Protein AF-A0A6V8NAF4-F1 (afdb_monomer)

Mean predicted aligned error: 4.05 Å

Nearest PDB structures (foldseek):
  6x1o-assembly1_D  TM=8.366E-01  e=3.010E-11  Pyrococcus furiosus COM1
  7qv7-assembly1_X  TM=5.912E-01  e=4.107E-08  Thermoanaerobacter kivui
  8rfj-assembly1_F  TM=1.773E-01  e=1.769E+00  Ectopseudomonas oleovorans

Organism: NCBI:txid2740186

Structure (mmCIF, N/CA/C/O backbone):
data_AF-A0A6V8NAF4-F1
#
_entry.id   AF-A0A6V8NAF4-F1
#
loop_
_atom_site.group_PDB
_atom_site.id
_atom_site.type_symbol
_atom_site.label_atom_id
_atom_site.label_alt_id
_atom_site.label_comp_id
_atom_site.label_asym_id
_atom_site.label_entity_id
_atom_site.label_seq_id
_atom_site.pdbx_PDB_ins_code
_atom_site.Cartn_x
_atom_site.Cartn_y
_atom_site.Cartn_z
_atom_site.occupancy
_atom_site.B_iso_or_equiv
_atom_site.auth_seq_id
_atom_site.auth_comp_id
_atom_site.auth_asym_id
_atom_site.auth_atom_id
_atom_site.pdbx_PDB_model_num
ATOM 1 N N . MET A 1 1 ? -1.808 -11.045 -0.542 1.00 93.19 1 MET A N 1
ATOM 2 C CA . MET A 1 1 ? -1.049 -9.803 -0.823 1.00 93.19 1 MET A CA 1
ATOM 3 C C . MET A 1 1 ? -1.036 -9.498 -2.310 1.00 93.19 1 MET A C 1
ATOM 5 O O . MET A 1 1 ? -1.166 -10.414 -3.111 1.00 93.19 1 MET A O 1
ATOM 9 N N . VAL A 1 2 ? -0.843 -8.230 -2.675 1.00 97.38 2 VAL A N 1
ATOM 10 C CA . VAL A 1 2 ? -0.544 -7.848 -4.062 1.00 97.38 2 VAL A CA 1
ATOM 11 C C . VAL A 1 2 ? 0.965 -7.976 -4.282 1.00 97.38 2 VAL A C 1
ATOM 13 O O . VAL A 1 2 ? 1.751 -7.318 -3.599 1.00 97.38 2 VAL A O 1
ATOM 16 N N . LEU A 1 3 ? 1.370 -8.864 -5.187 1.00 97.25 3 LEU A N 1
ATOM 17 C CA . LEU A 1 3 ? 2.745 -9.009 -5.659 1.00 97.25 3 LEU A CA 1
ATOM 18 C C . LEU A 1 3 ? 2.957 -8.103 -6.870 1.00 97.25 3 LEU A C 1
ATOM 20 O O . LEU A 1 3 ? 2.078 -8.017 -7.724 1.00 97.25 3 LEU A O 1
ATOM 24 N N . VAL A 1 4 ? 4.123 -7.464 -6.932 1.00 97.81 4 VAL A N 1
ATOM 25 C CA . VAL A 1 4 ? 4.544 -6.636 -8.063 1.00 97.81 4 VAL A CA 1
ATOM 26 C C . VAL A 1 4 ? 5.705 -7.324 -8.770 1.00 97.81 4 VAL A C 1
ATOM 28 O O . VAL A 1 4 ? 6.743 -7.580 -8.157 1.00 97.81 4 VAL A O 1
ATOM 31 N N . ASP A 1 5 ? 5.523 -7.614 -10.051 1.00 97.19 5 ASP A N 1
ATOM 32 C CA . ASP A 1 5 ? 6.592 -7.955 -10.977 1.00 97.19 5 ASP A CA 1
ATOM 33 C C . ASP A 1 5 ? 7.155 -6.661 -11.571 1.00 97.19 5 ASP A C 1
ATOM 35 O O . ASP A 1 5 ? 6.605 -6.076 -12.507 1.00 97.19 5 ASP A O 1
ATOM 39 N N . TYR A 1 6 ? 8.260 -6.197 -10.992 1.00 96.50 6 TYR A N 1
ATOM 40 C CA . TYR A 1 6 ? 8.901 -4.954 -11.412 1.00 96.50 6 TYR A CA 1
ATOM 41 C C . TYR A 1 6 ? 9.478 -5.017 -12.831 1.00 96.50 6 TYR A C 1
ATOM 43 O O . TYR A 1 6 ? 9.671 -3.968 -13.425 1.00 96.50 6 TYR A O 1
ATOM 51 N N . SER A 1 7 ? 9.696 -6.207 -13.408 1.00 94.75 7 SER A N 1
ATOM 52 C CA . SER A 1 7 ? 10.144 -6.327 -14.805 1.00 94.75 7 SER A CA 1
ATOM 53 C C . SER A 1 7 ? 9.047 -6.008 -15.827 1.00 94.75 7 SER A C 1
ATOM 55 O O . SER A 1 7 ? 9.346 -5.723 -16.981 1.00 94.75 7 SER A O 1
ATOM 57 N N . LYS A 1 8 ? 7.777 -6.031 -15.400 1.00 97.00 8 LYS A N 1
ATOM 58 C CA . LYS A 1 8 ? 6.599 -5.713 -16.227 1.00 97.00 8 LYS A CA 1
ATOM 59 C C . LYS A 1 8 ? 5.961 -4.372 -15.872 1.00 97.00 8 LYS A C 1
ATOM 61 O O . LYS A 1 8 ? 5.062 -3.905 -16.567 1.00 97.00 8 LYS A O 1
ATOM 66 N N . CYS A 1 9 ? 6.348 -3.779 -14.745 1.00 97.31 9 CYS A N 1
ATOM 67 C CA . CYS A 1 9 ? 5.782 -2.525 -14.272 1.00 97.31 9 CYS A CA 1
ATOM 68 C C . CYS A 1 9 ? 6.361 -1.355 -15.074 1.00 97.31 9 CYS A C 1
ATOM 70 O O . CYS A 1 9 ? 7.536 -1.047 -14.941 1.00 97.31 9 CYS A O 1
ATOM 72 N N . THR A 1 10 ? 5.518 -0.674 -15.850 1.00 95.94 10 THR A N 1
ATOM 73 C CA . THR A 1 10 ? 5.914 0.458 -16.713 1.00 95.94 10 THR A CA 1
ATOM 74 C C . THR A 1 10 ? 5.616 1.835 -16.111 1.00 95.94 10 THR A C 1
ATOM 76 O O . THR A 1 10 ? 5.526 2.824 -16.833 1.00 95.94 10 THR A O 1
ATOM 79 N N . GLY A 1 11 ? 5.225 1.882 -14.836 1.00 96.56 11 GLY A N 1
ATOM 80 C CA . GLY A 1 11 ? 4.880 3.144 -14.189 1.00 96.56 11 GLY A CA 1
ATOM 81 C C . GLY A 1 11 ? 3.627 3.861 -14.713 1.00 96.56 11 GLY A C 1
ATOM 82 O O . GLY A 1 11 ? 3.448 5.046 -14.455 1.00 96.56 11 GLY A O 1
ATOM 83 N N . CYS A 1 12 ? 2.703 3.169 -15.390 1.00 97.06 12 CYS A N 1
ATOM 84 C CA . CYS A 1 12 ? 1.512 3.791 -16.003 1.00 97.06 12 CYS A CA 1
ATOM 85 C C . CYS A 1 12 ? 0.464 4.370 -15.026 1.00 97.06 12 CYS A C 1
ATOM 87 O O . CYS A 1 12 ? -0.510 4.977 -15.464 1.00 97.06 12 CYS A O 1
ATOM 89 N N . ARG A 1 13 ? 0.609 4.156 -13.709 1.00 97.88 13 ARG A N 1
ATOM 90 C CA . ARG A 1 13 ? -0.290 4.648 -12.635 1.00 97.88 13 ARG A CA 1
ATOM 91 C C . ARG A 1 13 ? -1.758 4.192 -12.693 1.00 97.88 13 ARG A C 1
ATOM 93 O O . ARG A 1 13 ? -2.525 4.528 -11.792 1.00 97.88 13 ARG A O 1
ATOM 100 N N . THR A 1 14 ? -2.153 3.325 -13.630 1.00 98.25 14 THR A N 1
ATOM 101 C CA . THR A 1 14 ? -3.516 2.751 -13.694 1.00 98.25 14 THR A CA 1
ATOM 102 C C . THR A 1 14 ? -3.936 2.076 -12.384 1.00 98.25 14 THR A C 1
ATOM 104 O O . THR A 1 14 ? -5.099 2.140 -11.987 1.00 98.25 14 THR A O 1
ATOM 107 N N . CYS A 1 15 ? -2.990 1.457 -11.673 1.00 98.44 15 CYS A N 1
ATOM 108 C CA . CYS A 1 15 ? -3.242 0.828 -10.379 1.00 98.44 15 CYS A CA 1
ATOM 109 C C . CYS A 1 15 ? -3.653 1.830 -9.286 1.00 98.44 15 CYS A C 1
ATOM 111 O O . CYS A 1 15 ? -4.493 1.486 -8.453 1.00 98.44 15 CYS A O 1
ATOM 113 N N . GLU A 1 16 ? -3.112 3.054 -9.296 1.00 98.44 16 GLU A N 1
ATOM 114 C CA . GLU A 1 16 ? -3.478 4.113 -8.350 1.00 98.44 16 GLU A CA 1
ATOM 115 C C . GLU A 1 16 ? -4.902 4.600 -8.631 1.00 98.44 16 GLU A C 1
ATOM 117 O O . GLU A 1 16 ? -5.737 4.621 -7.724 1.00 98.44 16 GLU A O 1
ATOM 122 N N . THR A 1 17 ? -5.208 4.898 -9.897 1.00 98.19 17 THR A N 1
ATOM 123 C CA . THR A 1 17 ? -6.543 5.331 -10.335 1.00 98.19 17 THR A CA 1
ATOM 124 C C . THR A 1 17 ? -7.606 4.282 -10.019 1.00 98.19 17 THR A C 1
ATOM 126 O O . THR A 1 17 ? -8.613 4.601 -9.389 1.00 98.19 17 THR A O 1
ATOM 129 N N . ALA A 1 18 ? -7.364 3.015 -10.372 1.00 98.25 18 ALA A N 1
ATOM 130 C CA . ALA A 1 18 ? -8.294 1.918 -10.102 1.00 98.25 18 ALA A CA 1
ATOM 131 C C . ALA A 1 18 ? -8.506 1.692 -8.598 1.00 98.25 18 ALA A C 1
ATOM 133 O O . ALA A 1 18 ? -9.632 1.473 -8.150 1.00 98.25 18 ALA A O 1
ATOM 134 N N . CYS A 1 19 ? -7.432 1.763 -7.805 1.00 98.31 19 CYS A N 1
ATOM 135 C CA . CYS A 1 19 ? -7.529 1.621 -6.358 1.00 98.31 19 CYS A CA 1
ATOM 136 C C . CYS A 1 19 ? -8.350 2.756 -5.741 1.00 98.31 19 CYS A C 1
ATOM 138 O O . CYS A 1 19 ? -9.261 2.482 -4.962 1.00 98.31 19 CYS A O 1
ATOM 140 N N . SER A 1 20 ? -8.055 4.003 -6.105 1.00 97.69 20 SER A N 1
ATOM 141 C CA . SER A 1 20 ? -8.768 5.175 -5.601 1.00 97.69 20 SER A CA 1
ATOM 142 C C . SER A 1 20 ? -10.252 5.137 -5.971 1.00 97.69 20 SER A C 1
ATOM 144 O O . SER A 1 20 ? -11.100 5.178 -5.084 1.00 97.69 20 SER A O 1
ATOM 146 N N . ALA A 1 21 ? -10.574 4.932 -7.252 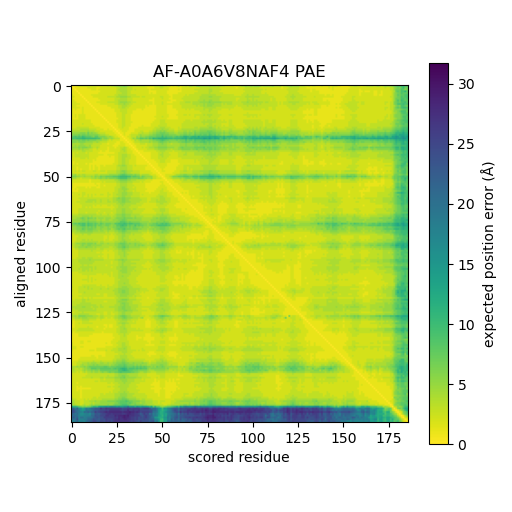1.00 97.56 21 ALA A N 1
ATOM 147 C CA . ALA A 1 21 ? -11.954 4.880 -7.729 1.00 97.56 21 ALA A CA 1
ATOM 148 C C . ALA A 1 21 ? -12.780 3.785 -7.035 1.00 97.56 21 ALA A C 1
ATOM 150 O O . ALA A 1 21 ? -13.943 3.998 -6.710 1.00 97.56 21 ALA A O 1
ATOM 151 N N . SER A 1 22 ? -12.179 2.623 -6.767 1.00 97.12 22 SER A N 1
ATOM 152 C CA . SER A 1 22 ? -12.874 1.520 -6.099 1.00 97.12 22 SER A CA 1
ATOM 153 C C . SER A 1 22 ? -13.061 1.715 -4.595 1.00 97.12 22 SER A C 1
ATOM 155 O O . SER A 1 22 ? -13.994 1.143 -4.045 1.00 97.12 22 SER A O 1
ATOM 157 N N . ASN A 1 23 ? -12.161 2.432 -3.914 1.00 95.94 23 ASN A N 1
ATOM 158 C CA . ASN A 1 23 ? -12.226 2.591 -2.454 1.00 95.94 23 ASN A CA 1
ATOM 159 C C . ASN A 1 23 ? -12.920 3.893 -2.028 1.00 95.94 23 ASN A C 1
ATOM 161 O O . ASN A 1 23 ? -13.176 4.063 -0.841 1.00 95.94 23 ASN A O 1
ATOM 165 N N . HIS A 1 24 ? -13.224 4.784 -2.976 1.00 95.06 24 HIS A N 1
ATOM 166 C CA . HIS A 1 24 ? -13.880 6.072 -2.733 1.00 95.06 24 HIS A CA 1
ATOM 167 C C . HIS A 1 24 ? -15.022 6.298 -3.737 1.00 95.06 24 HIS A C 1
ATOM 169 O O . HIS A 1 24 ? -14.921 7.207 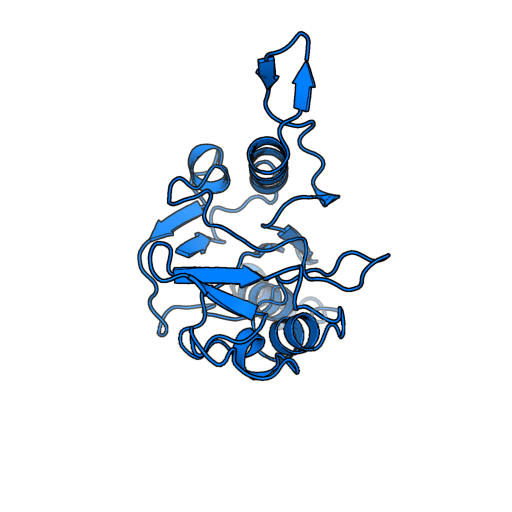-4.564 1.00 95.06 24 HIS A O 1
ATOM 175 N N . PRO A 1 25 ? -16.069 5.449 -3.738 1.00 95.50 25 PRO A N 1
ATOM 176 C CA . PRO A 1 25 ? -17.212 5.616 -4.631 1.00 95.50 25 PRO A CA 1
ATOM 177 C C . PRO A 1 25 ? -17.939 6.938 -4.364 1.00 95.50 25 PRO A C 1
ATOM 179 O O . PRO A 1 25 ? -17.877 7.496 -3.268 1.00 95.50 25 PRO A O 1
ATOM 182 N N . VAL A 1 26 ? -18.635 7.440 -5.382 1.00 94.94 26 VAL A N 1
ATOM 183 C CA . VAL A 1 26 ? -19.395 8.693 -5.308 1.00 94.94 26 VAL A CA 1
ATOM 184 C C . VAL A 1 26 ? -20.875 8.441 -5.612 1.00 94.94 26 VAL A C 1
ATOM 186 O O . VAL A 1 26 ? -21.184 7.760 -6.595 1.00 94.94 26 VAL A O 1
ATOM 189 N N . PRO A 1 27 ? -21.809 8.974 -4.803 1.00 95.56 27 PRO A N 1
ATOM 190 C CA . PRO A 1 27 ? -23.231 8.877 -5.091 1.00 95.56 27 PRO A CA 1
ATOM 191 C C . PRO A 1 27 ? -23.621 9.888 -6.176 1.00 95.56 27 PRO A C 1
ATOM 193 O O . PRO A 1 27 ? -23.437 11.094 -6.016 1.00 95.56 27 PRO A O 1
ATOM 196 N N . VAL A 1 28 ? -24.197 9.409 -7.278 1.00 94.44 28 VAL A N 1
ATOM 197 C CA . VAL A 1 28 ? -24.709 10.246 -8.373 1.00 94.44 28 VAL A CA 1
ATOM 198 C C . VAL A 1 28 ? -26.114 9.778 -8.726 1.00 94.44 28 VAL A C 1
ATOM 200 O O . VAL A 1 28 ? -26.313 8.638 -9.144 1.00 94.44 28 VAL A O 1
ATOM 203 N N . GLY A 1 29 ? -27.113 10.642 -8.522 1.00 92.31 29 GLY A N 1
ATOM 204 C CA . GLY A 1 29 ? -28.514 10.305 -8.804 1.00 92.31 29 GLY A CA 1
ATOM 205 C C . GLY A 1 29 ? -29.012 9.065 -8.048 1.00 92.31 29 GLY A C 1
ATOM 206 O O . GLY A 1 29 ? -29.742 8.256 -8.613 1.00 92.31 29 GLY A O 1
ATOM 207 N N . GLY A 1 30 ? -28.565 8.872 -6.801 1.00 93.06 30 GLY A N 1
ATOM 208 C CA . GLY A 1 30 ? -28.939 7.727 -5.960 1.00 93.06 30 GLY A CA 1
ATOM 209 C C . GLY A 1 30 ? -28.212 6.412 -6.271 1.00 93.06 30 GLY A C 1
ATOM 210 O O . GLY A 1 30 ? -28.506 5.404 -5.636 1.00 93.06 30 GLY A O 1
ATOM 211 N N . LYS A 1 31 ? -27.264 6.398 -7.217 1.00 94.56 31 LYS A N 1
ATOM 212 C CA . LYS A 1 31 ? -26.426 5.231 -7.528 1.00 94.56 31 LYS A CA 1
ATOM 213 C C . LYS A 1 31 ? -24.998 5.460 -7.053 1.00 94.56 31 LYS A C 1
ATOM 215 O O . LYS A 1 31 ? -24.447 6.536 -7.274 1.00 94.56 31 LYS A O 1
ATOM 220 N N . GLU A 1 32 ? -24.388 4.443 -6.454 1.00 94.69 32 GLU A N 1
ATOM 221 C CA . GLU A 1 32 ? -22.948 4.455 -6.201 1.00 94.69 32 GLU A CA 1
ATOM 222 C C . GLU A 1 32 ? -22.196 4.167 -7.500 1.00 94.69 32 GLU A C 1
ATOM 224 O O . GLU A 1 32 ? -22.385 3.128 -8.136 1.00 94.69 32 GLU A O 1
ATOM 229 N N . LEU A 1 33 ? -21.346 5.107 -7.904 1.00 94.38 33 LEU A N 1
ATOM 230 C CA . LEU A 1 33 ? -20.452 4.966 -9.047 1.00 94.38 33 LEU A CA 1
ATOM 231 C C . LEU A 1 33 ? -18.997 4.909 -8.568 1.00 94.38 33 LEU A C 1
ATOM 233 O O . LEU A 1 33 ? -18.690 5.425 -7.488 1.00 94.38 33 LEU A O 1
ATOM 237 N N . PRO A 1 34 ? -18.076 4.326 -9.361 1.00 94.25 34 PRO A N 1
ATOM 238 C CA . PRO A 1 34 ? -16.651 4.438 -9.084 1.00 94.25 34 PRO A CA 1
ATOM 239 C C . PRO A 1 34 ? -16.240 5.899 -8.881 1.00 94.25 34 PRO A C 1
ATOM 241 O O . PRO A 1 34 ? -16.699 6.792 -9.593 1.00 94.25 34 PRO A O 1
ATOM 244 N N . GLY A 1 35 ? -15.362 6.131 -7.910 1.00 94.69 35 GLY A N 1
ATOM 245 C CA . GLY A 1 35 ? -14.836 7.454 -7.612 1.00 94.69 35 GLY A CA 1
ATOM 246 C C . GLY A 1 35 ? -14.031 8.059 -8.755 1.00 94.69 35 GLY A C 1
ATOM 247 O O . GLY A 1 35 ? -13.647 7.389 -9.712 1.00 94.69 35 GLY A O 1
ATOM 248 N N . LEU A 1 36 ? -13.662 9.328 -8.586 1.00 94.88 36 LEU A N 1
ATOM 249 C CA . LEU A 1 36 ? -12.913 10.120 -9.573 1.00 94.88 36 LEU A CA 1
ATOM 250 C C . LEU A 1 36 ? -11.497 9.593 -9.879 1.00 94.88 36 LEU A C 1
ATOM 252 O O . LEU A 1 36 ? -10.795 10.158 -10.712 1.00 94.88 36 LEU A O 1
ATOM 256 N N . GLY A 1 37 ? -11.035 8.549 -9.183 1.00 95.88 37 GLY A N 1
ATOM 257 C CA . GLY A 1 37 ? -9.739 7.926 -9.447 1.00 95.88 37 GLY A CA 1
ATOM 258 C C . GLY A 1 37 ?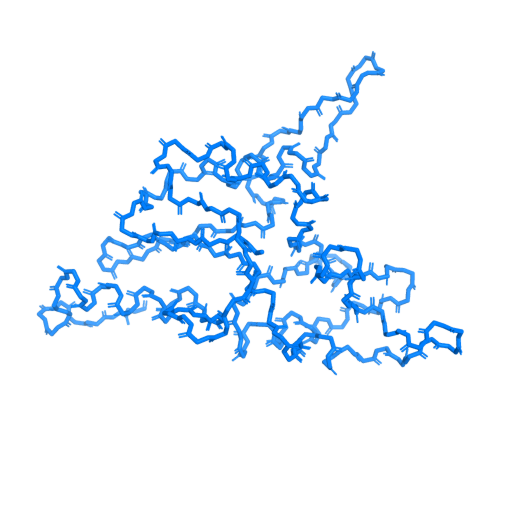 -8.538 8.806 -9.099 1.00 95.88 37 GLY A C 1
ATOM 259 O O . GLY A 1 37 ? -7.453 8.586 -9.631 1.00 95.88 37 GLY A O 1
ATOM 260 N N . ASN A 1 38 ? -8.705 9.788 -8.206 1.00 95.75 38 ASN A N 1
ATOM 261 C CA . ASN A 1 38 ? -7.619 10.664 -7.771 1.00 95.75 38 ASN A CA 1
ATOM 262 C C . ASN A 1 38 ? -6.522 9.832 -7.075 1.00 95.75 38 ASN A C 1
ATOM 264 O O . ASN A 1 38 ? -6.782 9.297 -5.987 1.00 95.75 38 ASN A O 1
ATOM 268 N N . PRO A 1 39 ? -5.295 9.747 -7.630 1.00 94.12 39 PRO A N 1
ATOM 269 C CA . PRO A 1 39 ? -4.216 8.958 -7.045 1.00 94.12 39 PRO A CA 1
ATOM 270 C C . PRO A 1 39 ? -3.937 9.328 -5.590 1.00 94.12 39 PRO A C 1
ATOM 272 O O . PRO A 1 39 ? -3.544 8.461 -4.818 1.00 94.12 39 PRO A O 1
ATOM 275 N N . TYR A 1 40 ? -4.190 10.575 -5.163 1.00 93.62 40 TYR A N 1
ATOM 276 C CA . TYR A 1 40 ? -4.040 11.008 -3.771 1.00 93.62 40 TYR A CA 1
ATOM 277 C C . TYR A 1 40 ? -4.764 10.100 -2.762 1.00 93.62 40 TYR A C 1
ATOM 279 O O . TYR A 1 40 ? -4.253 9.945 -1.656 1.00 93.62 40 TYR A O 1
ATOM 287 N N . TYR A 1 41 ? -5.866 9.451 -3.127 1.00 94.88 41 TYR A N 1
ATOM 288 C CA . TYR A 1 41 ? -6.613 8.566 -2.226 1.00 94.88 41 TYR A CA 1
ATOM 289 C C . TYR A 1 41 ? -6.313 7.070 -2.420 1.00 94.88 41 TYR A C 1
ATOM 291 O O . TYR A 1 41 ? -6.915 6.224 -1.759 1.00 94.88 41 TYR A O 1
ATOM 299 N N . ALA A 1 42 ? -5.368 6.720 -3.296 1.00 97.44 42 ALA A N 1
ATOM 300 C CA . ALA A 1 42 ? -4.991 5.335 -3.549 1.00 97.44 42 ALA A CA 1
ATOM 301 C C . ALA A 1 42 ? -4.210 4.710 -2.378 1.00 97.44 42 ALA A C 1
ATOM 303 O O . ALA A 1 42 ? -3.354 5.344 -1.752 1.00 97.44 42 ALA A O 1
ATOM 304 N N . ASN A 1 43 ? -4.473 3.421 -2.143 1.00 97.50 43 ASN A N 1
ATOM 305 C CA . ASN A 1 43 ? -3.793 2.589 -1.143 1.00 97.50 43 ASN A CA 1
ATOM 306 C C . ASN A 1 43 ? -2.521 1.895 -1.677 1.00 97.50 43 ASN A C 1
ATOM 308 O O . ASN A 1 43 ? -1.757 1.318 -0.903 1.00 97.50 43 ASN A O 1
ATOM 312 N N . ILE A 1 44 ? -2.324 1.914 -2.997 1.00 97.94 44 ILE A N 1
ATOM 313 C CA . ILE A 1 44 ? -1.091 1.552 -3.707 1.00 97.94 44 ILE A CA 1
ATOM 314 C C . ILE A 1 44 ? -0.488 2.838 -4.267 1.00 97.94 44 ILE A C 1
ATOM 316 O O . ILE A 1 44 ? -1.239 3.728 -4.667 1.00 97.94 44 ILE A O 1
ATOM 320 N N . ARG A 1 45 ? 0.842 2.941 -4.282 1.00 96.88 45 ARG A N 1
ATOM 321 C CA . ARG A 1 45 ? 1.565 4.124 -4.753 1.00 96.88 45 ARG A CA 1
ATOM 322 C C . ARG A 1 45 ? 2.636 3.794 -5.754 1.00 96.88 45 ARG A C 1
ATOM 324 O O . ARG A 1 45 ? 3.371 2.839 -5.554 1.00 96.88 45 ARG A O 1
ATOM 331 N N . LEU A 1 46 ? 2.740 4.598 -6.800 1.00 97.19 46 LEU A N 1
ATOM 332 C CA . LEU A 1 46 ? 3.835 4.498 -7.748 1.00 97.19 46 LEU A CA 1
ATOM 333 C C . LEU A 1 46 ? 4.896 5.563 -7.454 1.00 97.19 46 LEU A C 1
ATOM 335 O O . LEU A 1 46 ? 4.591 6.758 -7.396 1.00 97.19 46 LEU A O 1
ATOM 339 N N . HIS A 1 47 ? 6.137 5.106 -7.315 1.00 96.31 47 HIS A N 1
ATOM 340 C CA . HIS A 1 47 ? 7.329 5.934 -7.175 1.00 96.31 47 HIS A CA 1
ATOM 341 C C . HIS A 1 47 ? 8.190 5.779 -8.430 1.00 96.31 47 HIS A C 1
ATOM 343 O O . HIS A 1 47 ? 8.482 4.651 -8.824 1.00 96.31 47 HIS A O 1
ATOM 349 N N . ASN A 1 48 ? 8.576 6.895 -9.044 1.00 94.50 48 ASN A N 1
ATOM 350 C CA . ASN A 1 48 ? 9.493 6.923 -10.180 1.00 94.50 48 ASN A CA 1
ATOM 351 C C . ASN A 1 48 ? 10.879 7.335 -9.667 1.00 94.50 48 ASN A C 1
ATOM 353 O O . ASN A 1 48 ? 10.981 8.281 -8.882 1.00 94.50 48 ASN A O 1
ATOM 357 N N . PHE A 1 49 ? 11.922 6.640 -10.106 1.00 92.44 49 PHE A N 1
ATOM 358 C CA . PHE A 1 49 ? 13.315 6.919 -9.761 1.00 92.44 49 PHE A CA 1
ATOM 359 C C . PHE A 1 49 ? 14.156 7.070 -11.029 1.00 92.44 49 PHE A C 1
ATOM 361 O O . PHE A 1 49 ? 13.773 6.571 -12.084 1.00 92.44 49 PHE A O 1
ATOM 368 N N . ASN A 1 50 ? 15.302 7.743 -10.899 1.00 86.19 50 ASN A N 1
ATOM 369 C CA . ASN A 1 50 ? 16.303 7.892 -11.956 1.00 86.19 50 ASN A CA 1
ATOM 370 C C . ASN A 1 50 ? 17.577 7.093 -11.589 1.00 86.19 50 ASN A C 1
ATOM 372 O O . ASN A 1 50 ? 18.030 7.241 -10.450 1.00 86.19 50 ASN A O 1
ATOM 376 N N . PRO A 1 51 ? 18.190 6.288 -12.485 1.00 85.62 51 PRO A N 1
ATOM 377 C CA . PRO A 1 51 ? 17.754 5.965 -13.855 1.00 85.62 51 PRO A CA 1
ATOM 378 C C . PRO A 1 51 ? 16.385 5.277 -13.870 1.00 8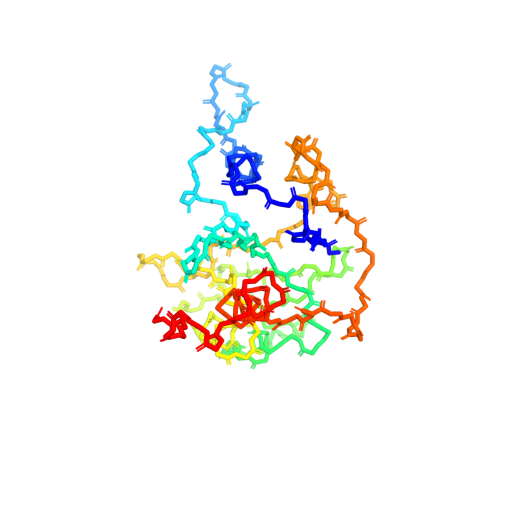5.62 51 PRO A C 1
ATOM 380 O O . PRO A 1 51 ? 15.976 4.768 -12.828 1.00 85.62 51 PRO A O 1
ATOM 383 N N . ASP A 1 52 ? 15.700 5.289 -15.018 1.00 89.19 52 ASP A N 1
ATOM 384 C CA . ASP A 1 52 ? 14.280 4.928 -15.156 1.00 89.19 52 ASP A CA 1
ATOM 385 C C . ASP A 1 52 ? 13.936 3.598 -14.469 1.00 89.19 52 ASP A C 1
ATOM 387 O O . ASP A 1 52 ? 14.192 2.502 -14.985 1.00 89.19 52 ASP A O 1
ATOM 391 N N . VAL A 1 53 ? 13.367 3.706 -13.266 1.00 93.38 53 VAL A N 1
ATOM 392 C CA . VAL A 1 53 ? 12.883 2.586 -12.459 1.00 93.38 53 VAL A CA 1
ATOM 393 C C . VAL A 1 53 ? 11.581 2.985 -11.782 1.00 93.38 53 VAL A C 1
ATOM 395 O O . VAL A 1 53 ? 11.543 3.874 -10.929 1.00 93.38 53 VAL A O 1
ATOM 398 N N . ASP A 1 54 ? 10.525 2.241 -12.095 1.00 95.50 54 ASP A N 1
ATOM 399 C CA . ASP A 1 54 ? 9.204 2.443 -11.516 1.00 95.50 54 ASP A CA 1
ATOM 400 C C . ASP A 1 54 ? 8.898 1.394 -10.455 1.00 95.50 54 ASP A C 1
ATOM 402 O O . ASP A 1 54 ? 8.892 0.185 -10.704 1.00 95.50 54 ASP A O 1
ATOM 406 N N . VAL A 1 55 ? 8.577 1.858 -9.251 1.00 97.56 55 VAL A N 1
ATOM 407 C CA . VAL A 1 55 ? 8.255 0.994 -8.119 1.00 97.56 55 VAL A CA 1
ATOM 408 C C . VAL A 1 55 ? 6.819 1.232 -7.681 1.00 97.56 55 VAL A C 1
ATOM 410 O O . VAL A 1 55 ? 6.509 2.185 -6.962 1.00 97.56 55 VAL A O 1
ATOM 413 N N . ALA A 1 56 ? 5.931 0.316 -8.073 1.00 97.94 56 ALA A N 1
ATOM 414 C CA . ALA A 1 56 ? 4.634 0.188 -7.424 1.00 97.94 56 ALA A CA 1
ATOM 415 C C . ALA A 1 56 ? 4.823 -0.383 -6.007 1.00 97.94 56 ALA A C 1
ATOM 417 O O . ALA A 1 56 ? 5.393 -1.459 -5.805 1.00 97.94 56 ALA A O 1
ATOM 418 N N . ASN A 1 57 ? 4.346 0.364 -5.022 1.00 97.19 57 ASN A N 1
ATOM 419 C CA . ASN A 1 57 ? 4.516 0.140 -3.600 1.00 97.19 57 ASN A CA 1
ATOM 420 C C . ASN A 1 57 ? 3.148 -0.057 -2.936 1.00 97.19 57 ASN A C 1
ATOM 422 O O . ASN A 1 57 ? 2.253 0.786 -3.022 1.00 97.19 57 ASN A O 1
ATOM 426 N N . VAL A 1 58 ? 2.971 -1.197 -2.277 1.00 97.12 58 VAL A N 1
ATOM 427 C CA . VAL A 1 58 ? 1.715 -1.625 -1.650 1.00 97.12 58 VAL A CA 1
ATOM 428 C C . VAL A 1 58 ? 2.033 -2.418 -0.388 1.00 97.12 58 VAL A C 1
ATOM 430 O O . VAL A 1 58 ? 3.127 -2.963 -0.248 1.00 97.12 58 VAL A O 1
ATOM 433 N N . CYS A 1 59 ? 1.097 -2.453 0.565 1.00 96.94 59 CYS A N 1
ATOM 434 C CA . CYS A 1 59 ? 1.288 -3.144 1.838 1.00 96.94 59 CYS A CA 1
ATOM 435 C C . CYS A 1 59 ? 1.812 -4.575 1.626 1.00 96.94 59 CYS A C 1
ATOM 437 O O . CYS A 1 59 ? 1.138 -5.413 1.025 1.00 96.94 59 CYS A O 1
ATOM 439 N N . ALA A 1 60 ? 2.989 -4.877 2.181 1.00 95.75 60 ALA A N 1
ATOM 440 C CA . ALA A 1 60 ? 3.595 -6.207 2.082 1.00 95.75 60 ALA A CA 1
ATOM 441 C C . ALA A 1 60 ? 2.916 -7.270 2.968 1.00 95.75 60 ALA A C 1
ATOM 443 O O . ALA A 1 60 ? 3.336 -8.424 2.948 1.00 95.75 60 ALA A O 1
ATOM 444 N N . MET A 1 61 ? 1.895 -6.894 3.752 1.00 95.44 61 MET A N 1
ATOM 445 C CA . MET A 1 61 ? 1.216 -7.770 4.715 1.00 95.44 61 MET A CA 1
ATOM 446 C C . MET A 1 61 ? 2.209 -8.469 5.658 1.00 95.44 61 MET A C 1
ATOM 448 O O . MET A 1 61 ? 2.151 -9.679 5.863 1.00 95.44 61 MET A O 1
ATOM 452 N N . CYS A 1 62 ? 3.130 -7.683 6.225 1.00 95.88 62 CYS A N 1
ATOM 453 C CA . CYS A 1 62 ? 4.236 -8.157 7.059 1.00 95.88 62 CYS A CA 1
ATOM 454 C C . CYS A 1 62 ? 3.752 -9.136 8.137 1.00 95.88 62 CYS A C 1
ATOM 456 O O . CYS A 1 62 ? 2.821 -8.807 8.871 1.00 95.88 62 CYS A O 1
ATOM 458 N N . ALA A 1 63 ? 4.352 -10.324 8.242 1.00 93.69 63 ALA A N 1
ATOM 459 C CA . ALA A 1 63 ? 3.919 -11.329 9.219 1.00 93.69 63 ALA A CA 1
ATOM 460 C C . ALA A 1 63 ? 4.077 -10.838 10.665 1.00 93.69 63 ALA A C 1
ATOM 462 O O . ALA A 1 63 ? 3.213 -11.084 11.496 1.00 93.69 63 ALA A O 1
ATOM 463 N N . ASP A 1 64 ? 5.133 -10.070 10.926 1.00 94.75 64 ASP A N 1
ATOM 464 C CA . ASP A 1 64 ? 5.462 -9.520 12.236 1.00 94.75 64 ASP A CA 1
ATOM 465 C C . ASP A 1 64 ? 4.711 -8.213 12.562 1.00 94.75 64 ASP A C 1
ATOM 467 O O . ASP A 1 64 ? 4.694 -7.784 13.708 1.00 94.75 64 ASP A O 1
ATOM 471 N N . THR A 1 65 ? 4.044 -7.577 11.594 1.00 96.25 65 THR A N 1
ATOM 472 C CA . THR A 1 65 ? 3.173 -6.399 11.808 1.00 96.25 65 THR A CA 1
ATOM 473 C C . THR A 1 65 ? 3.779 -5.270 12.679 1.00 96.25 65 THR A C 1
ATOM 475 O O . THR A 1 65 ? 3.169 -4.847 13.664 1.00 96.25 65 THR A O 1
ATOM 478 N N . PRO A 1 66 ? 4.955 -4.703 12.336 1.00 97.56 66 PRO A N 1
ATOM 479 C CA . PRO A 1 66 ? 5.581 -3.650 13.147 1.00 97.56 66 PRO A CA 1
ATOM 480 C C . PRO A 1 66 ? 4.686 -2.415 13.324 1.00 97.56 66 PRO A C 1
ATOM 482 O O . PRO A 1 66 ? 4.730 -1.761 14.361 1.00 97.56 66 PRO A O 1
ATOM 485 N N . CYS A 1 67 ? 3.817 -2.130 12.350 1.00 98.00 67 CYS A N 1
ATOM 486 C CA . CYS A 1 67 ? 2.825 -1.063 12.444 1.00 98.00 67 CYS A CA 1
ATOM 487 C C . CYS A 1 67 ? 1.795 -1.279 13.569 1.00 98.00 67 CYS A C 1
ATOM 489 O O . CYS A 1 67 ? 1.420 -0.308 14.222 1.00 98.00 67 CYS A O 1
ATOM 491 N N . VAL A 1 68 ? 1.360 -2.522 13.811 1.00 97.81 68 VAL A N 1
ATOM 492 C CA . VAL A 1 68 ? 0.416 -2.878 14.886 1.00 97.81 68 VAL A CA 1
ATOM 493 C C . VAL A 1 68 ? 1.106 -2.780 16.242 1.00 97.81 68 VAL A C 1
ATOM 495 O O . VAL A 1 68 ? 0.573 -2.143 17.147 1.00 97.81 68 VAL A O 1
ATOM 498 N N . ARG A 1 69 ? 2.332 -3.313 16.365 1.00 97.50 69 ARG A N 1
ATOM 499 C CA . ARG A 1 69 ? 3.139 -3.195 17.596 1.00 97.50 69 ARG A CA 1
ATOM 500 C C . ARG A 1 69 ? 3.423 -1.745 17.991 1.00 97.50 69 ARG A C 1
ATOM 502 O O . ARG A 1 69 ? 3.495 -1.444 19.173 1.00 97.50 69 ARG A O 1
ATOM 509 N N . ALA A 1 70 ? 3.572 -0.854 17.012 1.00 98.12 70 ALA A N 1
ATOM 510 C CA . ALA A 1 70 ? 3.804 0.570 17.245 1.00 98.12 70 ALA A CA 1
ATOM 511 C C . ALA A 1 70 ? 2.536 1.359 17.631 1.00 98.12 70 ALA A C 1
ATOM 513 O O . ALA A 1 70 ? 2.621 2.560 17.900 1.00 98.12 70 ALA A O 1
ATOM 514 N N . CYS A 1 71 ? 1.350 0.739 17.617 1.00 98.25 71 CYS A N 1
ATOM 515 C CA . CYS A 1 71 ? 0.120 1.408 18.022 1.00 98.25 71 CYS A CA 1
ATOM 516 C C . CYS A 1 71 ? 0.146 1.694 19.531 1.00 98.25 71 CYS A C 1
ATOM 518 O O . CYS A 1 71 ? 0.185 0.774 20.340 1.00 98.25 71 CYS A O 1
ATOM 520 N N . ARG A 1 72 ? 0.089 2.980 19.901 1.00 97.25 72 ARG A N 1
ATOM 521 C CA . ARG A 1 72 ? 0.142 3.444 21.301 1.00 97.25 72 ARG A CA 1
ATOM 522 C C . ARG A 1 72 ? -1.184 3.340 22.056 1.00 97.25 72 ARG A C 1
ATOM 524 O O . ARG A 1 72 ? -1.250 3.722 23.214 1.00 97.25 72 ARG A O 1
ATOM 531 N N . VAL A 1 73 ? -2.244 2.894 21.387 1.00 97.69 73 VAL A N 1
ATOM 532 C CA . VAL A 1 73 ? -3.530 2.637 22.038 1.00 97.69 73 VAL A CA 1
ATOM 533 C C . VAL A 1 73 ? -3.442 1.267 22.694 1.00 97.69 73 VAL A C 1
ATOM 535 O O . VAL A 1 73 ? -3.022 0.306 22.037 1.00 97.69 73 VAL A O 1
ATOM 538 N N . GLU A 1 74 ? -3.811 1.188 23.969 1.00 96.50 74 GLU A N 1
ATOM 539 C CA . GLU A 1 74 ? -3.849 -0.077 24.699 1.00 96.50 74 GLU A CA 1
ATOM 540 C C . GLU A 1 74 ? -4.846 -1.061 24.074 1.00 96.50 74 GLU A C 1
ATOM 542 O O . GLU A 1 74 ? -5.805 -0.629 23.427 1.00 96.50 74 GLU A O 1
ATOM 547 N N . PRO A 1 75 ? -4.622 -2.381 24.194 1.00 96.44 75 PRO A N 1
ATOM 548 C CA . PRO A 1 75 ? -5.583 -3.384 23.759 1.00 96.44 75 PRO A CA 1
ATOM 549 C C . PRO A 1 75 ? -6.967 -3.159 24.370 1.00 96.44 75 PRO A C 1
ATOM 551 O O . PRO A 1 75 ? -7.104 -2.726 25.508 1.00 96.44 75 PRO A O 1
ATOM 554 N N . ASP A 1 76 ? -7.995 -3.431 23.580 1.00 95.56 76 ASP A N 1
ATOM 555 C CA . ASP A 1 76 ? -9.375 -3.429 24.048 1.00 95.56 76 ASP A CA 1
ATOM 556 C C . ASP A 1 76 ? -9.619 -4.597 25.007 1.00 95.56 76 ASP A C 1
ATOM 558 O O . ASP A 1 76 ? -9.087 -5.685 24.786 1.00 95.56 76 ASP A O 1
ATOM 562 N N . GLY A 1 77 ? -10.420 -4.377 26.050 1.00 93.81 77 GLY A N 1
ATOM 563 C CA . GLY A 1 77 ? -10.659 -5.380 27.090 1.00 93.81 77 GLY A CA 1
ATOM 564 C C . GLY A 1 77 ? -11.456 -6.593 26.607 1.00 93.81 77 GLY A C 1
ATOM 565 O O . GLY A 1 77 ? -11.254 -7.686 27.125 1.00 93.81 77 GLY A O 1
ATOM 566 N N . GLU A 1 78 ? -12.320 -6.421 25.605 1.00 93.94 78 GLU A N 1
ATOM 567 C CA . GLU A 1 78 ? -13.172 -7.495 25.080 1.00 93.94 78 GLU A CA 1
ATOM 568 C C . GLU A 1 78 ? -12.502 -8.224 23.914 1.00 93.94 78 GLU A C 1
ATOM 570 O O . GLU A 1 78 ? -12.422 -9.450 23.880 1.00 93.94 78 GLU A O 1
ATOM 575 N N . THR A 1 79 ? -11.989 -7.466 22.946 1.00 93.38 79 THR A N 1
ATOM 576 C CA . THR A 1 79 ? -11.422 -8.016 21.709 1.00 93.38 79 THR A CA 1
ATOM 577 C C . THR A 1 79 ? -9.925 -8.301 21.801 1.00 93.38 79 THR A C 1
ATOM 579 O O . THR A 1 79 ? -9.383 -8.985 20.933 1.00 93.38 79 THR A O 1
ATOM 582 N N . GLY A 1 80 ? -9.214 -7.738 22.785 1.00 94.12 80 GLY A N 1
ATOM 583 C CA . GLY A 1 80 ? -7.752 -7.826 22.898 1.00 94.12 80 GLY A CA 1
ATOM 584 C C . GLY A 1 80 ? -6.989 -7.063 21.805 1.00 94.12 80 GLY A C 1
ATOM 585 O O . GLY A 1 80 ? -5.766 -7.174 21.695 1.00 94.12 80 GLY A O 1
ATOM 586 N N . ARG A 1 81 ? -7.681 -6.285 20.960 1.00 95.19 81 ARG A N 1
ATOM 587 C CA . ARG A 1 81 ? -7.090 -5.606 19.795 1.00 95.19 81 ARG A CA 1
ATOM 588 C C . ARG A 1 81 ? -6.717 -4.163 20.126 1.00 95.19 81 ARG A C 1
ATOM 590 O O . ARG A 1 81 ? -7.466 -3.441 20.786 1.00 95.19 81 ARG A O 1
ATOM 597 N N . ARG A 1 82 ? -5.575 -3.695 19.616 1.00 96.94 82 ARG A N 1
ATOM 598 C CA . ARG A 1 82 ? -5.231 -2.258 19.594 1.00 96.94 82 ARG A CA 1
ATOM 599 C C . ARG A 1 82 ? -6.057 -1.534 18.522 1.00 96.94 82 ARG A C 1
ATOM 601 O O . ARG A 1 82 ? -6.680 -2.181 17.685 1.00 96.94 82 ARG A O 1
ATOM 608 N N . ALA A 1 83 ? -6.019 -0.199 18.496 1.00 97.56 83 ALA A N 1
ATOM 609 C CA . ALA A 1 83 ? -6.727 0.573 17.467 1.00 97.56 83 ALA A CA 1
ATOM 610 C C . ALA A 1 83 ? -6.265 0.226 16.039 1.00 97.56 83 ALA A C 1
ATOM 612 O O . ALA A 1 83 ? -7.078 0.182 15.124 1.00 97.56 83 ALA A O 1
ATOM 613 N N . LEU A 1 84 ? -4.976 -0.064 15.843 1.00 97.88 84 LEU A N 1
ATOM 614 C CA . LEU A 1 84 ? -4.484 -0.677 14.611 1.00 97.88 84 LEU A CA 1
ATOM 615 C C . LEU A 1 84 ? -4.350 -2.185 14.822 1.00 97.88 84 LEU A C 1
ATOM 617 O O . LEU A 1 84 ? -3.659 -2.599 15.750 1.00 97.88 84 LEU A O 1
ATOM 621 N N . TYR A 1 85 ? -4.950 -3.001 13.961 1.00 97.12 85 TYR A N 1
ATOM 622 C CA . TYR A 1 85 ? -4.960 -4.458 14.122 1.00 97.12 85 TYR A CA 1
ATOM 623 C C . TYR A 1 85 ? -4.952 -5.182 12.774 1.00 97.12 85 TYR A C 1
ATOM 625 O O . TYR A 1 85 ? -5.188 -4.577 11.727 1.00 97.12 85 TYR A O 1
ATOM 633 N N . ARG A 1 86 ? -4.646 -6.483 12.793 1.00 96.38 86 ARG A N 1
ATOM 634 C CA . ARG A 1 86 ? -4.789 -7.358 11.626 1.00 96.38 86 ARG A CA 1
ATOM 635 C C . ARG A 1 86 ? -6.195 -7.948 11.614 1.00 96.38 86 ARG A C 1
ATOM 637 O O . ARG A 1 86 ? -6.617 -8.549 12.592 1.00 96.38 86 ARG A O 1
ATOM 644 N N . ASP A 1 87 ? -6.883 -7.765 10.500 1.00 94.56 87 ASP A N 1
ATOM 645 C CA . ASP A 1 87 ? -8.189 -8.350 10.228 1.00 94.56 87 ASP A CA 1
ATOM 646 C C . ASP A 1 87 ? -8.085 -9.872 10.076 1.00 94.56 87 ASP A C 1
ATOM 648 O O . ASP A 1 87 ? -7.161 -10.373 9.434 1.00 94.56 87 ASP A O 1
ATOM 652 N N . GLU A 1 88 ? -9.020 -10.613 10.660 1.00 91.81 88 GLU A N 1
ATOM 653 C CA . GLU A 1 88 ? -8.982 -12.081 10.649 1.00 91.81 88 GLU A CA 1
ATOM 654 C C . GLU A 1 88 ? -9.408 -12.661 9.299 1.00 91.81 88 GLU A C 1
ATOM 656 O O . GLU A 1 88 ? -8.820 -13.641 8.855 1.00 91.81 88 GLU A O 1
ATOM 661 N N . ALA A 1 89 ? -10.360 -12.021 8.612 1.00 90.12 89 ALA A N 1
ATOM 662 C CA . ALA A 1 89 ? -10.893 -12.512 7.343 1.00 90.12 89 ALA A CA 1
ATOM 663 C C . ALA A 1 89 ? -9.950 -12.239 6.161 1.00 90.12 89 ALA A C 1
ATOM 665 O O . ALA A 1 89 ? -9.716 -13.098 5.316 1.00 90.12 89 ALA A O 1
ATOM 666 N N . THR A 1 90 ? -9.400 -11.027 6.085 1.00 89.69 90 THR A N 1
ATOM 667 C CA . THR A 1 90 ? -8.596 -10.566 4.939 1.00 89.69 90 THR A CA 1
ATOM 668 C C . THR A 1 90 ? -7.095 -10.524 5.224 1.00 89.69 90 THR A C 1
ATOM 670 O O . THR A 1 90 ? -6.299 -10.300 4.308 1.00 89.69 90 THR A O 1
ATOM 673 N N . HIS A 1 91 ? -6.685 -10.667 6.489 1.00 93.06 91 HIS A N 1
ATOM 674 C CA . HIS A 1 91 ? -5.305 -10.483 6.967 1.00 93.06 91 HIS A CA 1
ATOM 675 C C . HIS A 1 91 ? -4.696 -9.099 6.689 1.00 93.06 91 HIS A C 1
ATOM 677 O O . HIS A 1 91 ? -3.484 -8.888 6.861 1.00 93.06 91 HIS A O 1
ATOM 683 N N . THR A 1 92 ? -5.525 -8.140 6.273 1.00 95.88 92 THR A N 1
ATOM 684 C CA . THR A 1 92 ? -5.132 -6.747 6.056 1.00 95.88 92 THR A CA 1
ATOM 685 C C . THR A 1 92 ? -5.008 -6.011 7.379 1.00 95.88 92 T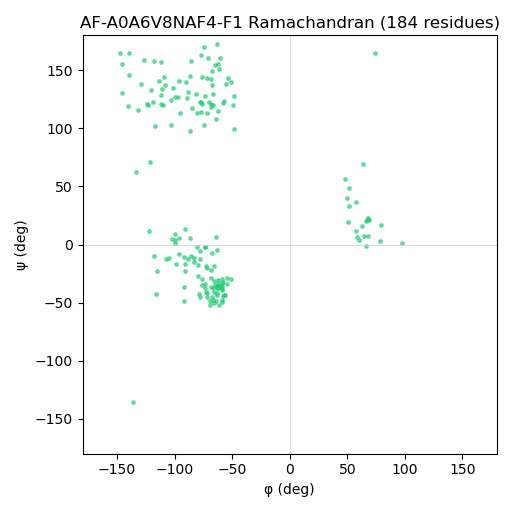HR A C 1
ATOM 687 O O . THR A 1 92 ? -5.465 -6.481 8.417 1.00 95.88 92 THR A O 1
ATOM 690 N N . ILE A 1 93 ? -4.341 -4.860 7.364 1.00 96.88 93 ILE A N 1
ATOM 691 C CA . ILE A 1 93 ? -4.280 -4.009 8.550 1.00 96.88 93 ILE A CA 1
ATOM 692 C C . ILE A 1 93 ? -5.484 -3.067 8.513 1.00 96.88 93 ILE A C 1
ATOM 694 O O . ILE A 1 93 ? -5.738 -2.425 7.494 1.00 96.88 93 ILE A O 1
ATOM 698 N N . ARG A 1 94 ? -6.206 -2.978 9.626 1.00 96.31 94 ARG A N 1
ATOM 699 C CA . ARG A 1 94 ? -7.367 -2.109 9.826 1.00 96.31 94 ARG A CA 1
ATOM 700 C C . ARG A 1 94 ? -7.092 -1.112 10.945 1.00 96.31 94 ARG A C 1
ATOM 702 O O . ARG A 1 94 ? -6.216 -1.329 11.783 1.00 96.31 94 ARG A O 1
ATOM 709 N N . ASN A 1 95 ? -7.838 -0.013 10.925 1.00 97.25 95 ASN A N 1
ATOM 710 C CA . ASN A 1 95 ? -7.796 1.026 11.941 1.00 97.25 95 ASN A CA 1
ATOM 711 C C . ASN A 1 95 ? -9.204 1.238 12.506 1.00 97.25 95 ASN A C 1
ATOM 713 O O . ASN A 1 95 ? -10.111 1.612 11.767 1.00 97.25 95 ASN A O 1
ATOM 717 N N . ASP A 1 96 ? -9.362 1.044 13.808 1.00 96.75 96 ASP A N 1
ATOM 718 C CA . ASP A 1 96 ? -10.504 1.538 14.563 1.00 96.75 96 ASP A CA 1
ATOM 719 C C . ASP A 1 96 ? -10.341 3.049 14.759 1.00 96.75 96 ASP A C 1
ATOM 721 O O . ASP A 1 96 ? -9.548 3.533 15.575 1.00 96.75 96 ASP A O 1
ATOM 725 N N . SER A 1 97 ? -11.085 3.811 13.964 1.00 95.19 97 SER A N 1
ATOM 726 C CA . SER A 1 97 ? -11.026 5.269 13.979 1.00 95.19 97 SER A CA 1
ATOM 727 C C . SER A 1 97 ? -11.587 5.894 15.254 1.00 95.19 97 SER A C 1
ATOM 729 O O . SER A 1 97 ? -11.204 7.029 15.544 1.00 95.19 97 SER A O 1
ATOM 731 N N . ALA A 1 98 ? -12.443 5.205 16.013 1.00 96.00 98 ALA A N 1
ATOM 732 C CA . ALA A 1 98 ? -12.981 5.725 17.269 1.00 96.00 98 ALA A CA 1
ATOM 733 C C . ALA A 1 98 ? -11.917 5.697 18.374 1.00 96.00 98 ALA A C 1
ATOM 735 O O . ALA A 1 98 ? -11.797 6.645 19.145 1.00 96.00 98 ALA A O 1
ATOM 736 N N . ARG A 1 99 ? -11.080 4.654 18.389 1.00 97.44 99 ARG A N 1
ATOM 737 C CA . ARG A 1 99 ? -10.010 4.480 19.386 1.00 97.44 99 ARG A CA 1
ATOM 738 C C . ARG A 1 99 ? -8.671 5.087 18.968 1.00 97.44 99 ARG A C 1
ATOM 740 O O . ARG A 1 99 ? -7.817 5.363 19.807 1.00 97.44 99 ARG A O 1
ATOM 747 N N . CYS A 1 100 ? -8.447 5.278 17.670 1.00 98.06 100 CYS A N 1
ATOM 748 C CA . CYS A 1 100 ? -7.193 5.811 17.148 1.00 98.06 100 CYS A CA 1
ATOM 749 C C . CYS A 1 100 ? -6.981 7.285 17.527 1.00 98.06 100 CYS A C 1
ATOM 751 O O . CYS A 1 100 ? -7.729 8.166 17.105 1.00 98.06 100 CYS A O 1
ATOM 753 N N . ILE A 1 101 ? -5.877 7.555 18.227 1.00 98.00 101 ILE A N 1
ATOM 754 C CA . ILE A 1 101 ? -5.477 8.897 18.682 1.00 98.00 101 ILE A CA 1
ATOM 755 C C . ILE A 1 101 ? -4.667 9.706 17.650 1.00 98.00 101 ILE A C 1
ATOM 757 O O . ILE A 1 101 ? -4.134 10.760 17.973 1.00 98.00 101 ILE A O 1
ATOM 761 N N . GLY A 1 102 ? -4.485 9.202 16.423 1.00 97.81 102 GLY A N 1
ATOM 762 C CA . GLY A 1 102 ? -3.806 9.951 15.353 1.00 97.81 102 GLY A CA 1
ATOM 763 C C . GLY A 1 102 ? -2.307 10.221 15.572 1.00 97.81 102 GLY A C 1
ATOM 764 O O . GLY A 1 102 ? -1.742 11.104 14.934 1.00 97.81 102 GLY A O 1
ATOM 765 N N . CYS A 1 103 ? -1.625 9.453 16.433 1.00 97.88 103 CYS A N 1
ATOM 766 C CA . CYS A 1 103 ? -0.221 9.692 16.812 1.00 97.88 103 CYS A CA 1
ATOM 767 C C . CYS A 1 103 ? 0.827 9.332 15.739 1.00 97.88 103 CYS A C 1
ATOM 769 O O . CYS A 1 103 ? 2.025 9.473 15.979 1.00 97.88 103 CYS A O 1
ATOM 771 N N . ARG A 1 104 ? 0.403 8.797 14.584 1.00 97.94 104 ARG A N 1
ATOM 772 C CA . ARG A 1 104 ? 1.247 8.441 13.420 1.00 97.94 104 ARG A CA 1
ATOM 773 C C . ARG A 1 104 ? 2.372 7.422 13.676 1.00 97.94 104 ARG A C 1
ATOM 775 O O . ARG A 1 104 ? 3.130 7.120 12.758 1.00 97.94 104 ARG A O 1
ATOM 782 N N . SER A 1 105 ? 2.453 6.821 14.867 1.00 98.25 105 SER A N 1
ATOM 783 C CA . SER A 1 105 ? 3.509 5.849 15.214 1.00 98.25 105 SER A CA 1
ATOM 784 C C . SER A 1 105 ? 3.504 4.620 14.294 1.00 98.25 105 SER A C 1
ATOM 786 O O . SER A 1 105 ? 4.559 4.134 13.895 1.00 98.25 105 SER A O 1
ATOM 788 N N . CYS A 1 106 ? 2.324 4.158 13.875 1.00 98.25 106 CYS A N 1
ATOM 789 C CA . CYS A 1 106 ? 2.186 3.064 12.914 1.00 98.25 106 CYS A CA 1
ATOM 790 C C . CYS A 1 106 ? 2.701 3.413 11.509 1.00 98.25 106 CYS A C 1
ATOM 792 O O . CYS A 1 106 ? 3.312 2.564 10.858 1.00 98.25 106 CYS A O 1
ATOM 794 N N . ALA A 1 107 ? 2.485 4.652 11.054 1.00 98.06 107 ALA A N 1
ATOM 795 C CA . ALA A 1 107 ? 2.996 5.141 9.778 1.00 98.06 107 ALA A CA 1
ATOM 796 C C . ALA A 1 107 ? 4.523 5.251 9.810 1.00 98.06 107 ALA A C 1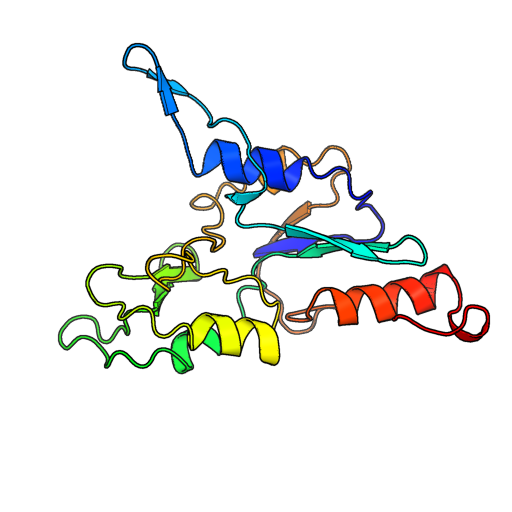
ATOM 798 O O . ALA A 1 107 ? 5.188 4.732 8.915 1.00 98.06 107 ALA A O 1
ATOM 799 N N . TRP A 1 108 ? 5.076 5.818 10.889 1.00 98.06 108 TRP A N 1
ATOM 800 C CA . TRP A 1 108 ? 6.523 5.889 11.091 1.00 98.06 108 TRP A CA 1
ATOM 801 C C . TRP A 1 108 ? 7.165 4.499 11.108 1.00 98.06 108 TRP A C 1
ATOM 803 O O . TRP A 1 108 ? 8.111 4.265 10.367 1.00 98.06 108 TRP A O 1
ATOM 813 N N . ALA A 1 109 ? 6.608 3.547 11.866 1.00 98.25 109 ALA A N 1
ATOM 814 C CA . ALA A 1 109 ? 7.122 2.177 11.908 1.00 98.25 109 ALA A CA 1
ATOM 815 C C . ALA A 1 109 ? 7.051 1.477 10.540 1.00 98.25 109 ALA A C 1
ATOM 817 O O . ALA A 1 109 ? 7.951 0.723 10.176 1.00 98.25 109 ALA A O 1
ATOM 818 N N . CYS A 1 110 ? 5.994 1.723 9.759 1.00 97.88 110 CYS A N 1
ATOM 819 C CA . CYS A 1 110 ? 5.885 1.182 8.407 1.00 97.88 110 CYS A CA 1
ATOM 820 C C . CYS A 1 110 ? 6.949 1.769 7.468 1.00 97.88 110 CYS A C 1
ATOM 822 O O . CYS A 1 110 ? 7.520 1.014 6.684 1.00 97.88 110 CYS A O 1
ATOM 824 N N . ALA A 1 111 ? 7.220 3.073 7.557 1.00 96.88 111 ALA A N 1
ATOM 825 C CA . ALA A 1 111 ? 8.212 3.766 6.733 1.00 96.88 111 ALA A CA 1
ATOM 826 C C . ALA A 1 111 ? 9.655 3.415 7.112 1.00 96.88 111 ALA A C 1
ATOM 828 O O . ALA A 1 111 ? 10.471 3.179 6.230 1.00 96.88 111 ALA A O 1
ATOM 829 N N . SER A 1 112 ? 9.965 3.330 8.407 1.00 96.94 112 SER A N 1
ATOM 830 C CA . SER A 1 112 ? 11.330 3.072 8.874 1.00 96.94 112 SER A CA 1
ATOM 831 C C . SER A 1 112 ? 11.740 1.602 8.796 1.00 96.94 112 SER A C 1
ATOM 833 O O . SER A 1 112 ? 12.924 1.310 8.660 1.00 96.94 112 SER A O 1
ATOM 835 N N . GLN A 1 113 ? 10.788 0.665 8.877 1.00 96.44 113 GLN A N 1
ATOM 836 C CA . GLN A 1 113 ? 11.101 -0.769 8.961 1.00 96.44 113 GLN A CA 1
ATOM 837 C C . GLN A 1 113 ? 10.625 -1.582 7.755 1.00 96.44 113 GLN A C 1
ATOM 839 O O . GLN A 1 113 ? 11.115 -2.694 7.552 1.00 96.44 113 GLN A O 1
ATOM 844 N N . ARG A 1 114 ? 9.625 -1.097 7.002 1.00 96.25 114 ARG A N 1
ATOM 845 C CA . ARG A 1 114 ? 8.933 -1.871 5.957 1.00 96.25 114 ARG A CA 1
ATOM 846 C C . ARG A 1 114 ? 8.716 -1.049 4.675 1.00 96.25 114 ARG A C 1
ATOM 848 O O . ARG A 1 114 ? 9.634 -0.404 4.190 1.00 96.25 114 ARG A O 1
ATOM 855 N N . THR A 1 115 ? 7.520 -1.126 4.087 1.00 95.50 115 THR A N 1
ATOM 856 C CA . THR A 1 115 ? 7.189 -0.557 2.771 1.00 95.50 115 THR A CA 1
ATOM 857 C C . THR A 1 115 ? 6.835 0.931 2.799 1.00 95.50 115 THR A C 1
ATOM 859 O O . THR A 1 115 ? 6.751 1.547 1.744 1.00 95.50 115 THR A O 1
ATOM 862 N N . GLY A 1 116 ? 6.547 1.516 3.967 1.00 96.38 116 GLY A N 1
ATOM 863 C CA . GLY A 1 116 ? 6.111 2.916 4.074 1.00 96.38 116 GLY A CA 1
ATOM 864 C C . GLY A 1 116 ? 4.732 3.227 3.490 1.00 96.38 116 GLY A C 1
ATOM 865 O O . GLY A 1 116 ? 4.440 4.369 3.164 1.00 96.38 116 GLY A O 1
ATOM 866 N N . THR A 1 117 ? 3.858 2.229 3.352 1.00 95.94 117 THR A N 1
ATOM 867 C CA . THR A 1 117 ? 2.583 2.381 2.623 1.00 95.94 117 THR A CA 1
ATOM 868 C C . THR A 1 117 ? 1.431 2.930 3.462 1.00 95.94 117 THR A C 1
ATOM 870 O O . THR A 1 117 ? 0.374 3.215 2.913 1.00 95.94 117 THR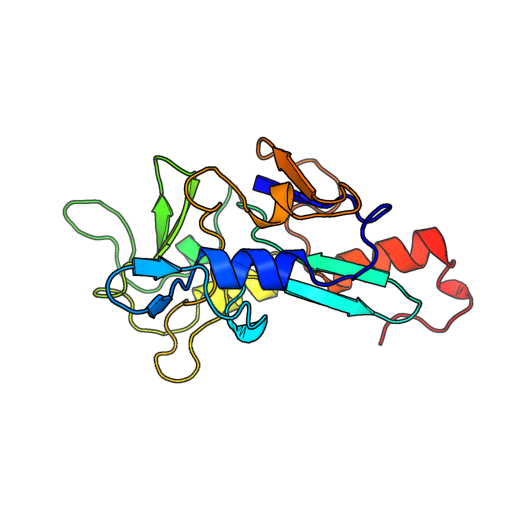 A O 1
ATOM 873 N N . ILE A 1 118 ? 1.584 3.032 4.787 1.00 96.81 118 ILE A N 1
ATOM 874 C CA . ILE A 1 118 ? 0.556 3.629 5.649 1.00 96.81 118 ILE A CA 1
ATOM 875 C C . ILE A 1 118 ? 0.697 5.143 5.572 1.00 96.81 118 ILE A C 1
ATOM 877 O O . ILE A 1 118 ? 1.671 5.695 6.082 1.00 96.81 118 ILE A O 1
ATOM 881 N N . SER A 1 119 ? -0.297 5.812 4.990 1.00 95.62 119 SER A N 1
ATOM 882 C CA . SER A 1 119 ? -0.302 7.269 4.917 1.00 95.62 119 SER A CA 1
ATOM 883 C C . SER A 1 119 ? -1.385 7.875 5.818 1.00 95.62 119 SER A C 1
ATOM 885 O O . SER A 1 119 ? -2.573 7.581 5.626 1.00 95.62 119 SER A O 1
ATOM 887 N N . PRO A 1 120 ? -1.004 8.706 6.804 1.00 96.31 120 PRO A N 1
ATOM 888 C CA . PRO A 1 120 ? -1.955 9.427 7.639 1.00 96.31 120 PRO A CA 1
ATOM 889 C C . PRO A 1 120 ? -2.727 10.495 6.860 1.00 96.31 120 PRO A C 1
ATOM 891 O O . PRO A 1 120 ? -2.182 11.127 5.951 1.00 96.31 120 PRO A O 1
ATOM 894 N N . ASN A 1 121 ? -3.964 10.751 7.277 1.00 95.38 121 ASN A N 1
ATOM 895 C CA . ASN A 1 121 ? -4.688 11.962 6.923 1.00 95.38 121 ASN A CA 1
ATOM 896 C C . ASN A 1 121 ? -3.981 13.176 7.577 1.00 95.38 121 ASN A C 1
ATOM 898 O O . ASN A 1 121 ? -3.708 13.138 8.783 1.00 95.38 121 ASN A O 1
ATOM 902 N N . PRO A 1 122 ? -3.670 14.251 6.830 1.00 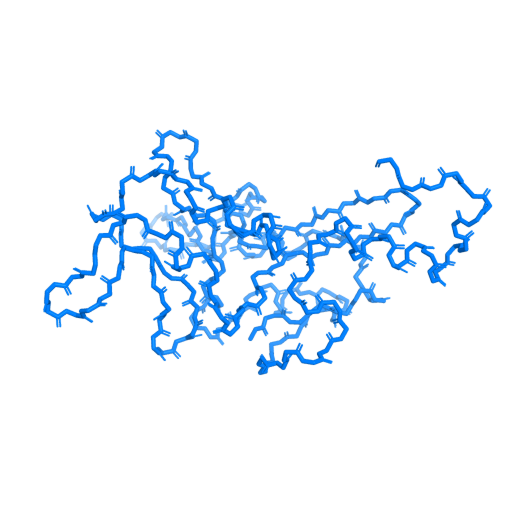94.00 122 PRO A N 1
ATOM 903 C CA . PRO A 1 122 ? -2.955 15.406 7.375 1.00 94.00 122 PRO A CA 1
ATOM 904 C C . PRO A 1 122 ? -3.685 16.121 8.518 1.00 94.00 122 PRO A C 1
ATOM 906 O O . PRO A 1 122 ? -3.025 16.564 9.458 1.00 94.00 122 PRO A O 1
ATOM 909 N N . ALA A 1 123 ? -5.018 16.193 8.457 1.00 95.50 123 ALA A N 1
ATOM 910 C CA . ALA A 1 123 ? -5.853 16.901 9.423 1.00 95.50 123 ALA A CA 1
ATOM 911 C C . ALA A 1 123 ? -6.056 16.104 10.718 1.00 95.50 123 ALA A C 1
ATOM 913 O O . ALA A 1 123 ? -5.967 16.661 11.806 1.00 95.50 123 ALA A O 1
ATOM 914 N N . THR A 1 124 ? -6.297 14.792 10.624 1.00 96.62 124 THR A N 1
ATOM 915 C CA . THR A 1 124 ? -6.604 13.962 11.807 1.00 96.62 124 THR A CA 1
ATOM 916 C C . THR A 1 124 ? -5.404 13.183 12.338 1.00 96.62 124 THR A C 1
ATOM 918 O O . THR A 1 124 ? -5.448 12.649 13.443 1.00 96.62 124 THR A O 1
ATOM 921 N N . GLY A 1 125 ? -4.344 13.032 11.538 1.00 96.50 125 GLY A N 1
ATOM 922 C CA . GLY A 1 125 ? -3.216 12.145 11.832 1.00 96.50 125 GLY A CA 1
ATOM 923 C C . GLY A 1 125 ? -3.563 10.651 11.832 1.00 96.50 125 GLY A C 1
ATOM 924 O O . GLY A 1 125 ? -2.673 9.822 12.042 1.00 96.50 125 GLY A O 1
ATOM 925 N N . LYS A 1 126 ? -4.828 10.281 11.592 1.00 97.44 126 LYS A N 1
ATOM 926 C CA . LYS A 1 126 ? -5.274 8.887 11.564 1.00 97.44 126 LYS A CA 1
ATOM 927 C C . LYS A 1 126 ? -4.830 8.219 10.259 1.00 97.44 126 LYS A C 1
ATOM 929 O O . LYS A 1 126 ? -4.805 8.884 9.222 1.00 97.44 126 LYS A O 1
ATOM 934 N N . PRO A 1 127 ? -4.467 6.926 10.277 1.00 95.88 127 PRO A N 1
ATOM 935 C CA . PRO A 1 127 ? -4.188 6.173 9.059 1.00 95.88 127 PRO A CA 1
ATOM 936 C C . PRO A 1 127 ? -5.404 6.180 8.127 1.00 95.88 127 PRO A C 1
ATOM 938 O O . PRO A 1 127 ? -6.478 5.741 8.525 1.00 95.88 127 PRO A O 1
ATOM 941 N N . GLU A 1 128 ? -5.234 6.680 6.906 1.00 90.94 128 GLU A N 1
ATOM 942 C CA . GLU A 1 128 ? -6.330 6.809 5.935 1.00 90.94 128 GLU A CA 1
ATOM 943 C C . GLU A 1 128 ? -6.094 5.934 4.708 1.00 90.94 128 GLU A C 1
ATOM 945 O O . GLU A 1 128 ? -6.998 5.249 4.240 1.00 90.94 128 GLU A O 1
ATOM 950 N N . ARG A 1 129 ? -4.856 5.910 4.205 1.00 92.44 129 ARG A N 1
ATOM 951 C CA . ARG A 1 129 ? -4.511 5.156 2.997 1.00 92.44 129 ARG A CA 1
ATOM 952 C C . ARG A 1 129 ? -3.781 3.891 3.397 1.00 92.44 129 ARG A C 1
ATOM 954 O O . ARG A 1 129 ? -2.615 3.925 3.798 1.00 92.44 129 ARG A O 1
ATOM 961 N N . MET A 1 130 ? -4.518 2.788 3.356 1.00 95.38 130 MET A N 1
ATOM 962 C CA . MET A 1 130 ? -4.094 1.455 3.762 1.00 95.38 130 MET A CA 1
ATOM 963 C C . MET A 1 130 ? -4.757 0.415 2.863 1.00 95.38 130 MET A C 1
ATOM 965 O O . MET A 1 130 ? -5.966 0.435 2.656 1.00 95.38 130 MET A O 1
ATOM 969 N N . CYS A 1 131 ? -3.973 -0.517 2.322 1.00 96.88 131 CYS A N 1
ATOM 970 C CA . CYS A 1 131 ? -4.512 -1.543 1.434 1.00 96.88 131 CYS A CA 1
ATOM 971 C C . CYS A 1 131 ? -5.447 -2.494 2.192 1.00 96.88 131 CYS A C 1
ATOM 973 O O . CYS A 1 131 ? -5.024 -3.202 3.104 1.00 96.88 131 CYS A O 1
ATOM 975 N N . THR A 1 132 ? -6.700 -2.537 1.749 1.00 95.25 132 THR A N 1
ATOM 976 C CA . THR A 1 132 ? -7.773 -3.413 2.240 1.00 95.25 132 THR A CA 1
ATOM 977 C C . THR A 1 132 ? -7.932 -4.678 1.395 1.00 95.25 132 THR A C 1
ATOM 979 O O . THR A 1 132 ? -8.890 -5.424 1.575 1.00 95.25 132 THR A O 1
ATOM 982 N N . LEU A 1 133 ? -7.033 -4.894 0.422 1.00 97.00 133 LEU A N 1
ATOM 983 C CA . LEU A 1 133 ? -7.172 -5.894 -0.646 1.00 97.00 133 LEU A CA 1
ATOM 984 C C . LEU A 1 133 ? -8.521 -5.830 -1.381 1.00 97.00 133 LEU A C 1
ATOM 986 O O . LEU A 1 133 ? -8.908 -6.810 -2.009 1.00 97.00 133 LEU A O 1
ATOM 990 N N . CYS A 1 134 ? -9.239 -4.704 -1.292 1.00 96.31 134 CYS A N 1
ATOM 991 C CA . CYS A 1 134 ? -10.594 -4.564 -1.820 1.00 96.31 134 CYS A CA 1
ATOM 992 C C . CYS A 1 134 ? -11.508 -5.723 -1.372 1.00 96.31 134 CYS A C 1
ATOM 994 O O . CYS A 1 134 ? -12.251 -6.274 -2.175 1.00 96.31 134 CYS A O 1
ATOM 996 N N . GLY A 1 135 ? -11.383 -6.157 -0.110 1.00 94.31 135 GLY A N 1
ATOM 997 C CA . GLY A 1 135 ? -12.182 -7.263 0.430 1.00 94.31 135 GLY A CA 1
ATOM 998 C C . GLY A 1 135 ? -11.852 -8.639 -0.159 1.00 94.31 135 GLY A C 1
ATOM 999 O O . GLY A 1 135 ? -12.689 -9.528 -0.104 1.00 94.31 135 GLY A O 1
ATOM 1000 N N . GLY A 1 136 ? -10.658 -8.819 -0.733 1.00 95.06 136 GLY A N 1
ATOM 1001 C CA . GLY A 1 136 ? -10.272 -10.055 -1.422 1.00 95.06 136 GLY A CA 1
ATOM 1002 C C . GLY A 1 136 ? -10.435 -9.990 -2.940 1.00 95.06 136 GLY A C 1
ATOM 1003 O O . GLY A 1 136 ? -10.089 -10.953 -3.618 1.00 95.06 136 GLY A O 1
ATOM 1004 N N . ASP A 1 137 ? -10.869 -8.847 -3.486 1.00 96.38 137 ASP A N 1
ATOM 1005 C CA . ASP A 1 137 ? -10.979 -8.622 -4.929 1.00 96.38 137 ASP A CA 1
ATOM 1006 C C . ASP A 1 137 ? -10.148 -7.415 -5.426 1.00 96.38 137 ASP A C 1
ATOM 1008 O O . ASP A 1 137 ? -10.702 -6.360 -5.762 1.00 96.38 137 ASP A O 1
ATOM 1012 N N . PRO A 1 138 ? -8.800 -7.498 -5.455 1.00 97.81 138 PRO A N 1
ATOM 1013 C CA . PRO A 1 138 ? -7.945 -6.334 -5.685 1.00 97.81 138 PRO A CA 1
ATOM 1014 C C . PRO A 1 138 ? -8.120 -5.710 -7.080 1.00 97.81 138 PRO A C 1
ATOM 1016 O O . PRO A 1 138 ? -7.618 -6.216 -8.087 1.00 97.81 138 PRO A O 1
ATOM 1019 N N . GLN A 1 139 ? -8.740 -4.530 -7.142 1.00 98.19 139 GLN A N 1
ATOM 1020 C CA . GLN A 1 139 ? -9.001 -3.850 -8.419 1.00 98.19 139 GLN A CA 1
ATOM 1021 C C . GLN A 1 139 ? -7.727 -3.398 -9.141 1.00 98.19 139 GLN A C 1
ATOM 1023 O O . GLN A 1 139 ? -7.676 -3.405 -10.369 1.00 98.19 139 GLN A O 1
ATOM 1028 N N . CYS A 1 140 ? -6.664 -3.058 -8.404 1.00 98.50 140 CYS A N 1
ATOM 1029 C CA . CYS A 1 140 ? -5.376 -2.717 -9.010 1.00 98.50 140 CYS A CA 1
ATOM 1030 C C . CYS A 1 140 ? -4.772 -3.889 -9.801 1.00 98.50 140 CYS A C 1
ATOM 1032 O O . CYS A 1 140 ? -4.149 -3.654 -10.831 1.00 98.50 140 CYS A O 1
ATOM 1034 N N . VAL A 1 141 ? -4.998 -5.134 -9.360 1.00 98.62 141 VAL A N 1
ATOM 1035 C CA . VAL A 1 141 ? -4.578 -6.346 -10.079 1.00 98.62 141 VAL A CA 1
ATOM 1036 C C . VAL A 1 141 ? -5.411 -6.506 -11.349 1.00 98.62 141 VAL A C 1
ATOM 1038 O O . VAL A 1 141 ? -4.848 -6.576 -12.437 1.00 98.62 141 VAL A O 1
ATOM 1041 N N . LYS A 1 142 ? -6.747 -6.463 -11.229 1.00 98.44 142 LYS A N 1
ATOM 1042 C CA . LYS A 1 142 ? -7.681 -6.607 -12.363 1.00 98.44 142 LYS A CA 1
ATOM 1043 C C . LYS A 1 142 ? -7.478 -5.577 -13.473 1.00 98.44 142 LYS A C 1
ATOM 1045 O O . LYS A 1 142 ? -7.764 -5.861 -14.631 1.00 98.44 142 LYS A O 1
ATOM 1050 N N . LYS A 1 143 ? -7.047 -4.365 -13.118 1.00 98.25 143 LYS A N 1
ATOM 1051 C CA . LYS A 1 143 ? -6.899 -3.240 -14.052 1.00 98.25 143 LYS A CA 1
ATOM 1052 C C . LYS A 1 143 ? -5.466 -3.012 -14.523 1.00 98.25 143 LYS A C 1
ATOM 1054 O O . LYS A 1 143 ? -5.247 -2.065 -15.266 1.00 98.25 143 LYS A O 1
ATOM 1059 N N . CYS A 1 144 ? -4.492 -3.825 -14.110 1.00 98.56 144 CYS A N 1
ATOM 1060 C CA . CYS A 1 144 ? -3.113 -3.673 -14.571 1.00 98.56 144 CYS A CA 1
ATOM 1061 C C . CYS A 1 144 ? -2.987 -4.107 -16.046 1.00 98.56 144 CYS A C 1
ATOM 1063 O O . CYS A 1 144 ? -3.104 -5.303 -16.318 1.00 98.56 144 CYS A O 1
ATOM 1065 N N . PRO A 1 145 ? -2.699 -3.192 -16.993 1.00 98.25 145 PRO A N 1
ATOM 1066 C CA . PRO A 1 145 ? -2.674 -3.535 -18.418 1.00 98.25 145 PRO A CA 1
ATOM 1067 C C . PRO A 1 145 ? -1.473 -4.408 -18.814 1.00 98.25 145 PRO A C 1
ATOM 1069 O O . PRO A 1 145 ? -1.523 -5.095 -19.825 1.00 98.25 145 PRO A O 1
ATOM 1072 N N . PHE A 1 146 ? -0.414 -4.420 -17.999 1.00 98.19 146 PHE A N 1
ATOM 1073 C CA . PHE A 1 146 ? 0.824 -5.168 -18.255 1.00 98.19 146 PHE A CA 1
ATOM 1074 C C . PHE A 1 146 ? 0.932 -6.467 -17.448 1.00 98.19 146 PHE A C 1
ATOM 1076 O O . PHE A 1 146 ? 1.981 -7.109 -17.437 1.00 98.19 146 PHE A O 1
ATOM 1083 N N . SER A 1 147 ? -0.119 -6.829 -16.700 1.00 98.00 147 SER A N 1
ATOM 1084 C CA . SER A 1 147 ? -0.108 -7.989 -15.796 1.00 98.00 147 SER A CA 1
ATOM 1085 C C . SER A 1 147 ? 1.093 -7.998 -14.831 1.00 98.00 147 SER A C 1
ATOM 1087 O O . SER A 1 147 ? 1.605 -9.052 -14.459 1.00 98.00 147 SER A O 1
ATOM 1089 N N . ALA A 1 148 ? 1.546 -6.809 -14.420 1.00 98.44 148 ALA A N 1
ATOM 1090 C CA . ALA A 1 148 ? 2.639 -6.621 -13.468 1.00 98.44 148 ALA A CA 1
ATOM 1091 C C . ALA A 1 148 ? 2.204 -6.846 -12.012 1.00 98.44 148 ALA A C 1
ATOM 1093 O O . ALA A 1 148 ? 3.040 -6.922 -11.117 1.00 98.44 148 ALA A O 1
ATOM 1094 N N . LEU A 1 149 ? 0.898 -6.914 -11.753 1.00 98.56 149 LEU A N 1
ATOM 1095 C CA . LEU A 1 149 ? 0.331 -7.111 -10.424 1.00 98.56 149 LEU A CA 1
ATOM 1096 C C . LEU A 1 149 ? -0.368 -8.468 -10.347 1.00 98.56 149 LEU A C 1
ATOM 1098 O O . LEU A 1 149 ? -1.053 -8.875 -11.282 1.00 98.56 149 LEU A O 1
ATOM 1102 N N . SER A 1 150 ? -0.227 -9.164 -9.221 1.00 98.06 150 SER A N 1
ATOM 1103 C CA . SER A 1 150 ? -0.893 -10.451 -8.972 1.00 98.06 150 SER A CA 1
ATOM 1104 C C . SER A 1 150 ? -1.394 -10.548 -7.535 1.00 98.06 150 SER A C 1
ATOM 1106 O O . SER A 1 150 ? -0.755 -10.029 -6.619 1.00 98.06 150 SER A O 1
ATOM 1108 N N . TYR A 1 151 ? -2.525 -11.223 -7.320 1.00 97.50 151 TYR A N 1
ATOM 1109 C CA . TYR A 1 151 ? -3.038 -11.509 -5.980 1.00 97.50 151 TYR A CA 1
ATOM 1110 C C . TYR A 1 151 ? -2.586 -12.904 -5.542 1.00 97.50 151 TYR A C 1
ATOM 1112 O O . TYR A 1 151 ? -2.962 -13.897 -6.153 1.00 97.50 151 TYR A O 1
ATOM 1120 N N . VAL A 1 152 ? -1.727 -12.966 -4.522 1.00 95.25 152 VAL A N 1
ATOM 1121 C CA . VAL A 1 152 ? -1.044 -14.200 -4.096 1.00 95.25 152 VAL A CA 1
ATOM 1122 C C . VAL A 1 152 ? -0.975 -14.316 -2.574 1.00 95.25 152 VAL A C 1
ATOM 1124 O O . VAL A 1 152 ? -1.137 -13.327 -1.850 1.00 95.25 152 VAL A O 1
ATOM 1127 N N . GLU A 1 153 ? -0.668 -15.509 -2.076 1.00 93.38 153 GLU A N 1
ATOM 1128 C CA . GLU A 1 153 ? -0.346 -15.733 -0.665 1.00 93.38 153 GLU A CA 1
ATOM 1129 C C . GLU A 1 153 ? 0.945 -15.021 -0.235 1.00 93.38 153 GLU A C 1
ATOM 1131 O O . GLU A 1 153 ? 1.845 -14.740 -1.031 1.00 93.38 153 GLU A O 1
ATOM 1136 N N . VAL A 1 154 ? 1.042 -14.710 1.058 1.00 92.44 154 VAL A N 1
ATOM 1137 C CA . VAL A 1 154 ? 2.223 -14.047 1.617 1.00 92.44 154 VAL A CA 1
ATOM 1138 C C . VAL A 1 154 ? 3.345 -15.068 1.800 1.00 92.44 154 VAL A C 1
ATOM 1140 O O . VAL A 1 154 ? 3.197 -16.034 2.539 1.00 92.44 154 VAL A O 1
ATOM 1143 N N . ARG A 1 155 ? 4.500 -14.815 1.176 1.00 92.25 155 ARG A N 1
ATOM 1144 C CA . ARG A 1 155 ? 5.751 -15.549 1.424 1.00 92.25 155 ARG A CA 1
ATOM 1145 C C . ARG A 1 155 ? 6.846 -14.577 1.839 1.00 92.25 155 ARG A C 1
ATOM 1147 O O . ARG A 1 155 ? 7.186 -13.673 1.077 1.00 92.25 155 ARG A O 1
ATOM 1154 N N . ASN A 1 156 ? 7.398 -14.756 3.037 1.00 90.56 156 ASN A N 1
ATOM 1155 C CA . ASN A 1 156 ? 8.332 -13.792 3.633 1.00 90.56 156 ASN A CA 1
ATOM 1156 C C . ASN A 1 156 ? 9.764 -13.906 3.077 1.00 90.56 156 ASN A C 1
ATOM 1158 O O . ASN A 1 156 ? 10.552 -12.978 3.216 1.00 90.56 156 ASN A O 1
ATOM 1162 N N . ASN A 1 157 ? 10.102 -15.029 2.439 1.00 90.25 157 ASN A N 1
ATOM 1163 C CA . ASN A 1 157 ? 11.428 -15.329 1.887 1.00 90.25 157 ASN A CA 1
ATOM 1164 C C . ASN A 1 157 ? 11.603 -14.900 0.416 1.00 90.25 157 ASN A C 1
ATOM 1166 O O . ASN A 1 157 ? 12.555 -15.316 -0.241 1.00 90.25 157 ASN A O 1
ATOM 1170 N N . ARG A 1 158 ? 10.691 -14.086 -0.130 1.00 89.69 158 ARG A N 1
ATOM 1171 C CA . ARG A 1 158 ? 10.765 -13.625 -1.524 1.00 89.69 158 ARG A CA 1
ATOM 1172 C C . ARG A 1 158 ? 11.640 -12.381 -1.687 1.00 89.69 158 ARG A C 1
ATOM 1174 O O . ARG A 1 158 ? 11.771 -11.559 -0.776 1.00 89.69 158 ARG A O 1
ATOM 1181 N N . LYS A 1 159 ? 12.132 -12.171 -2.911 1.00 91.12 159 LYS A N 1
ATOM 1182 C CA . LYS A 1 159 ? 12.804 -10.926 -3.312 1.00 91.12 159 LYS A CA 1
ATOM 1183 C C . LYS A 1 159 ? 11.893 -9.718 -3.044 1.00 91.12 159 LYS A C 1
ATOM 1185 O O . LYS A 1 159 ? 10.683 -9.774 -3.280 1.00 91.12 159 LYS A O 1
ATOM 1190 N N . PHE A 1 160 ? 12.489 -8.641 -2.532 1.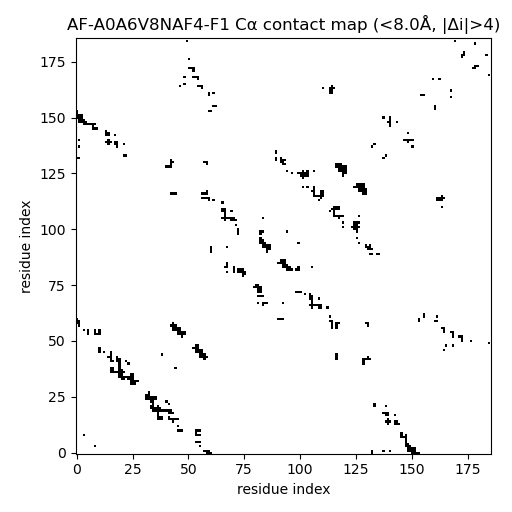00 94.62 160 PHE A N 1
ATOM 1191 C CA . PHE A 1 160 ? 11.826 -7.371 -2.199 1.00 94.62 160 PHE A CA 1
ATOM 1192 C C . PHE A 1 160 ? 10.769 -7.422 -1.080 1.00 94.62 160 PHE A C 1
ATOM 1194 O O . PHE A 1 160 ? 10.089 -6.424 -0.844 1.00 94.62 160 PHE A O 1
ATOM 1201 N N . TYR A 1 161 ? 10.608 -8.543 -0.365 1.00 96.12 161 TYR A N 1
ATOM 1202 C CA . TYR A 1 161 ? 9.616 -8.633 0.709 1.00 96.12 161 TYR A CA 1
ATOM 1203 C C . TYR A 1 161 ? 9.827 -7.557 1.779 1.00 96.12 161 TYR A C 1
ATOM 1205 O O . TYR A 1 161 ? 10.897 -7.460 2.379 1.00 96.12 161 TYR A O 1
ATOM 1213 N N . GLY A 1 162 ? 8.787 -6.753 2.016 1.00 95.00 162 GLY A N 1
ATOM 1214 C CA . GLY A 1 162 ? 8.794 -5.718 3.045 1.00 95.00 162 GLY A CA 1
ATOM 1215 C C . GLY A 1 162 ? 9.827 -4.611 2.832 1.00 95.00 162 GLY A C 1
ATOM 1216 O O . GLY A 1 162 ? 10.118 -3.906 3.788 1.00 95.00 162 GLY A O 1
ATOM 1217 N N . GLN A 1 163 ? 10.403 -4.464 1.637 1.00 96.81 163 GLN A N 1
ATOM 1218 C CA . GLN A 1 163 ? 11.348 -3.388 1.344 1.00 96.81 163 GLN A CA 1
ATOM 1219 C C . GLN A 1 163 ? 10.609 -2.120 0.903 1.00 96.81 163 GLN A C 1
ATOM 1221 O O . GLN A 1 163 ? 9.581 -2.203 0.233 1.00 96.81 163 GLN A O 1
ATOM 1226 N N . GLY A 1 164 ? 11.141 -0.957 1.282 1.00 96.62 164 GLY A N 1
ATOM 1227 C CA . GLY A 1 164 ? 10.681 0.340 0.788 1.00 96.62 164 GLY A CA 1
ATOM 1228 C C . GLY A 1 164 ? 11.056 0.576 -0.681 1.00 96.62 164 GLY A C 1
ATOM 1229 O O . GLY A 1 164 ? 11.958 -0.097 -1.204 1.00 96.62 164 GLY A O 1
ATOM 1230 N N . PRO A 1 165 ? 10.377 1.517 -1.355 1.00 96.50 165 PRO A N 1
ATOM 1231 C CA . PRO A 1 165 ? 10.520 1.726 -2.787 1.00 96.50 165 PRO A CA 1
ATOM 1232 C C . PRO A 1 165 ? 11.933 2.154 -3.204 1.00 96.50 165 PRO A C 1
ATOM 1234 O O . PRO A 1 165 ? 12.429 1.661 -4.212 1.00 96.50 165 PRO A O 1
ATOM 1237 N N . GLU A 1 166 ? 12.633 2.951 -2.396 1.00 95.06 166 GLU A N 1
ATOM 1238 C CA . GLU A 1 166 ? 14.007 3.406 -2.651 1.00 95.06 166 GLU A CA 1
ATOM 1239 C C . GLU A 1 166 ? 14.989 2.225 -2.679 1.00 95.06 166 GLU A C 1
ATOM 1241 O O . GLU A 1 166 ? 15.834 2.100 -3.566 1.00 95.06 166 GLU A O 1
ATOM 1246 N N . LYS A 1 167 ? 14.851 1.294 -1.724 1.00 95.12 167 LYS A N 1
ATOM 1247 C CA . LYS A 1 167 ? 15.709 0.103 -1.635 1.00 95.12 167 LYS A CA 1
ATOM 1248 C C . LYS A 1 167 ? 15.458 -0.865 -2.792 1.00 95.12 167 LYS A C 1
ATOM 1250 O O . LYS A 1 167 ? 16.402 -1.513 -3.259 1.00 95.12 167 LYS A O 1
ATOM 1255 N N . ILE A 1 168 ? 14.203 -0.984 -3.227 1.00 96.19 168 ILE A N 1
ATOM 1256 C CA . ILE A 1 168 ? 13.826 -1.772 -4.405 1.00 96.19 168 ILE A CA 1
ATOM 1257 C C . ILE A 1 168 ? 14.426 -1.126 -5.653 1.00 96.19 168 ILE A C 1
ATOM 1259 O O . ILE A 1 168 ? 15.137 -1.806 -6.393 1.00 96.19 168 ILE A O 1
ATOM 1263 N N . ALA A 1 169 ? 14.230 0.183 -5.829 1.00 95.25 169 ALA A N 1
ATOM 1264 C CA . ALA A 1 169 ? 14.765 0.934 -6.954 1.00 95.25 169 ALA A CA 1
ATOM 1265 C C . ALA A 1 169 ? 16.287 0.802 -7.057 1.00 95.25 169 ALA A C 1
ATOM 1267 O O . ALA A 1 169 ? 16.799 0.485 -8.122 1.00 95.25 169 ALA A O 1
ATOM 1268 N N . ALA A 1 170 ? 17.012 0.895 -5.938 1.00 92.50 170 ALA A N 1
ATOM 1269 C CA . ALA A 1 170 ? 18.465 0.715 -5.897 1.00 92.50 170 ALA A CA 1
ATOM 1270 C C . ALA A 1 170 ? 18.941 -0.645 -6.389 1.00 92.50 170 ALA A C 1
ATOM 1272 O O . ALA A 1 170 ? 19.967 -0.749 -7.060 1.00 92.50 170 ALA A O 1
ATOM 1273 N N . GLN A 1 171 ? 18.212 -1.701 -6.048 1.00 93.31 171 GLN A N 1
ATOM 1274 C CA . GLN A 1 171 ? 18.536 -3.038 -6.525 1.00 93.31 171 GLN A CA 1
ATOM 1275 C C . GLN A 1 171 ? 18.195 -3.207 -8.003 1.00 93.31 171 GLN A C 1
ATOM 1277 O O . GLN A 1 171 ? 18.973 -3.826 -8.719 1.00 93.31 171 GLN A O 1
ATOM 1282 N N . LEU A 1 172 ? 17.056 -2.685 -8.459 1.00 93.75 172 LEU A N 1
ATOM 1283 C CA . LEU A 1 172 ? 16.650 -2.767 -9.863 1.00 93.75 172 LEU A CA 1
ATOM 1284 C C . LEU A 1 172 ? 17.582 -1.954 -10.759 1.00 93.75 172 LEU A C 1
ATOM 1286 O O . LEU A 1 172 ? 18.108 -2.508 -11.715 1.00 93.75 172 LEU A O 1
ATOM 1290 N N . ALA A 1 173 ? 17.885 -0.710 -10.386 1.00 91.50 173 ALA A N 1
ATOM 1291 C CA . ALA A 1 173 ? 18.807 0.147 -11.116 1.00 91.50 173 ALA A CA 1
ATOM 1292 C C . ALA A 1 173 ? 20.189 -0.505 -11.255 1.00 91.50 173 ALA A C 1
ATOM 1294 O O . ALA A 1 173 ? 20.755 -0.521 -12.344 1.00 91.50 173 ALA A O 1
ATOM 1295 N N . ARG A 1 174 ? 20.711 -1.119 -10.178 1.00 89.12 174 ARG A N 1
ATOM 1296 C CA . ARG A 1 174 ? 21.959 -1.902 -10.238 1.00 89.12 174 ARG A CA 1
ATOM 1297 C C . ARG A 1 174 ? 21.886 -3.045 -11.240 1.00 89.12 174 ARG A C 1
ATOM 1299 O O . ARG A 1 174 ? 22.835 -3.237 -11.989 1.00 89.12 174 ARG A O 1
ATOM 1306 N N . ASN A 1 175 ? 20.781 -3.786 -11.243 1.00 89.56 175 ASN A N 1
ATOM 1307 C CA . ASN A 1 175 ? 20.618 -4.956 -12.102 1.00 89.56 175 ASN A CA 1
ATOM 1308 C C . ASN A 1 175 ? 20.397 -4.589 -13.577 1.00 89.56 175 ASN A C 1
ATOM 1310 O O . ASN A 1 175 ? 20.810 -5.353 -14.440 1.00 89.56 175 ASN A O 1
ATOM 1314 N N . TRP A 1 176 ? 19.710 -3.481 -13.863 1.00 90.50 176 TRP A N 1
ATOM 1315 C CA . TRP A 1 176 ? 19.342 -3.091 -15.228 1.00 90.50 176 TRP A CA 1
ATOM 1316 C C . TRP A 1 176 ? 20.365 -2.172 -15.892 1.00 90.50 176 TRP A C 1
ATOM 1318 O O . TRP A 1 176 ? 20.600 -2.311 -17.086 1.00 90.50 176 TRP A O 1
ATOM 1328 N N . TYR A 1 177 ? 20.983 -1.266 -15.129 1.00 86.00 177 TYR A N 1
ATOM 1329 C CA . TYR A 1 177 ? 21.845 -0.215 -15.676 1.00 86.00 177 TYR A CA 1
ATOM 1330 C C . TYR A 1 177 ? 23.298 -0.283 -15.202 1.00 86.00 177 TYR A C 1
ATOM 1332 O O . TYR A 1 177 ? 24.114 0.461 -15.721 1.00 86.00 177 TYR A O 1
ATOM 1340 N N . GLY A 1 178 ? 23.650 -1.116 -14.214 1.00 76.88 178 GLY A N 1
ATOM 1341 C CA . GLY A 1 178 ? 25.022 -1.156 -13.692 1.00 76.88 178 GLY A CA 1
ATOM 1342 C C . GLY A 1 178 ? 25.433 0.174 -13.045 1.00 76.88 178 GLY A C 1
ATOM 1343 O O . GLY A 1 178 ? 26.275 0.901 -13.554 1.00 76.88 178 GLY A O 1
ATOM 1344 N N . THR A 1 179 ? 24.849 0.522 -11.891 1.00 62.16 179 THR A N 1
ATOM 1345 C CA . THR A 1 179 ? 24.986 1.863 -11.267 1.00 62.16 179 THR A CA 1
ATOM 1346 C C . THR A 1 179 ? 26.402 2.263 -10.819 1.00 62.16 179 THR A C 1
ATOM 1348 O O . THR A 1 179 ? 26.539 3.297 -10.165 1.00 62.16 179 THR A O 1
ATOM 1351 N N . ALA A 1 180 ? 27.437 1.471 -11.113 1.00 58.25 180 ALA A N 1
ATOM 1352 C CA . ALA A 1 180 ? 28.824 1.917 -11.004 1.00 58.25 180 ALA A CA 1
ATOM 1353 C C . ALA A 1 180 ? 29.111 3.084 -11.972 1.00 58.25 180 ALA A C 1
ATOM 1355 O O . ALA A 1 180 ? 29.874 3.979 -11.621 1.00 58.25 180 ALA A O 1
ATOM 1356 N N . ASP A 1 181 ? 28.417 3.134 -13.115 1.00 54.56 181 ASP A N 1
ATOM 1357 C CA . ASP A 1 181 ? 28.730 4.069 -14.204 1.00 54.56 181 ASP A CA 1
ATOM 1358 C C . ASP A 1 181 ? 27.954 5.402 -14.133 1.00 54.56 181 ASP A C 1
ATOM 1360 O O . ASP A 1 181 ? 28.289 6.355 -14.832 1.00 54.56 181 ASP A O 1
ATOM 1364 N N . PHE A 1 182 ? 26.935 5.510 -13.265 1.00 56.44 182 PHE A N 1
ATOM 1365 C CA . PHE A 1 182 ? 25.966 6.625 -13.276 1.00 56.44 182 PHE A CA 1
ATOM 1366 C C . PHE A 1 182 ? 25.861 7.429 -11.963 1.00 56.44 182 PHE A C 1
ATOM 1368 O O . PHE A 1 182 ? 24.950 8.239 -11.809 1.00 56.44 182 PHE A O 1
ATOM 1375 N N . GLY A 1 183 ? 26.778 7.241 -11.005 1.00 53.72 183 GLY A N 1
ATOM 1376 C CA . GLY A 1 183 ? 26.877 8.113 -9.820 1.00 53.72 183 GLY A CA 1
ATOM 1377 C C . GLY A 1 183 ? 25.876 7.855 -8.680 1.00 53.72 183 GLY A C 1
ATOM 1378 O O . GLY A 1 183 ? 25.748 8.694 -7.791 1.00 53.72 183 GLY A O 1
ATOM 1379 N N . GLY A 1 184 ? 25.221 6.689 -8.653 1.00 54.25 184 GLY A N 1
ATOM 1380 C CA . GLY A 1 184 ? 24.336 6.265 -7.557 1.00 54.25 184 GLY A CA 1
ATOM 1381 C C . GLY A 1 184 ? 22.972 6.973 -7.504 1.00 54.25 184 GLY A C 1
ATOM 1382 O O . GLY A 1 184 ? 22.739 7.986 -8.156 1.00 54.25 184 GLY A O 1
ATOM 1383 N N . LEU A 1 185 ? 22.040 6.408 -6.729 1.00 52.69 185 LEU A N 1
ATOM 1384 C CA . LEU A 1 185 ? 20.730 7.019 -6.475 1.00 52.69 185 LEU A CA 1
ATOM 1385 C C . LEU A 1 185 ? 20.881 8.204 -5.517 1.00 52.69 185 LEU A C 1
ATOM 1387 O O . LEU A 1 185 ? 21.459 8.034 -4.441 1.00 52.69 185 LEU A O 1
ATOM 1391 N N . LYS A 1 186 ? 20.347 9.366 -5.901 1.00 51.03 186 LYS A N 1
ATOM 1392 C CA . LYS A 1 186 ? 20.102 10.491 -4.988 1.00 51.03 186 LYS A CA 1
ATOM 1393 C C . LYS A 1 186 ? 18.720 10.382 -4.362 1.00 51.03 186 LYS A C 1
ATOM 1395 O O . LYS A 1 186 ? 17.787 9.979 -5.090 1.00 51.03 186 LYS A O 1
#

InterPro domains:
  IPR017896 4Fe-4S ferredoxin-type, iron-sulphur binding domain [PF12797] (2-21)
  IPR017896 4Fe-4S ferredoxin-type, iron-sulphur binding domain [PS51379] (1-29)
  IPR017896 4Fe-4S ferredoxin-type, iron-sulphur binding domain [PS51379] (91-120)
  IPR017896 4Fe-4S ferredoxin-type, iron-sulphur binding domain [PS51379] (121-154)
  IPR050294 Ion-translocating oxidoreductase complex subunit B [PTHR42859] (2-163)

Secondary structure (DSSP, 8-state):
-EEE-TTT-----HHHHHHHHHHS-EEETTEEE-----GGG-SSEEEEETTTEEEEE-----TT-HHHHT--SPPPTTT---SEEE-TTT--EEE-TTT-----HHHHHHHHHS----EE-TTT-SEEE---GGGG--HHHHT-TT--EEE----TTSTTTT--HHHHHHHHHHHHH-TTTTT---

pLDDT: mean 93.82, std 8.66, range [51.03, 98.62]

Solvent-accessible surface area (backbone atoms only — not comparable to full-atom values): 10511 Å² total; per-residue (Å²): 70,72,45,70,42,62,94,46,40,80,64,80,54,51,37,19,26,42,33,11,9,69,76,44,59,40,79,55,96,90,38,83,38,72,21,93,26,52,50,90,64,19,29,38,45,78,46,82,45,74,72,92,36,39,35,75,38,49,53,59,64,58,92,84,38,58,33,39,74,41,38,87,44,70,57,36,91,87,79,62,43,33,28,36,34,72,39,86,91,76,59,29,62,46,69,43,72,90,66,46,82,26,77,45,42,30,33,51,38,22,47,77,72,23,44,42,39,46,37,54,36,88,89,66,27,36,80,66,24,53,44,56,48,64,82,79,55,45,45,31,38,79,56,33,91,63,64,22,37,41,84,44,83,84,61,85,89,45,88,70,55,44,48,28,54,69,64,47,40,55,53,49,40,41,74,75,67,47,44,86,81,68,80,57,80,130

Foldseek 3Di:
DKAFQQVLDPLPCQLLLQQQQLVDWDQDPNDTGGDPSPSVQGLWDWDAFPVGGIDTFHDLLDPVLQLQVQQPAAQDPPPRGGQWDQDPQQRWIHGNPVRHQLPCSSLVSLVVFFASSFDADPPRSHGRRTDPCSSVVRRSCVRDPRNRIDDDDRDCPDPRRRHYRLVVRQVVCCVPPVCVVPPGTD

Radius of gyration: 17.26 Å; Cα contacts (8 Å, |Δi|>4): 351; chains: 1; bounding box: 58×33×46 Å

Sequence (186 aa):
MVLVDYSKCTGCRTCETACSASNHPVPVGGKELPGLGNPYYANIRLHNFNPDVDVANVCAMCADTPCVRACRVEPDGETGRRALYRDEATHTIRNDSARCIGCRSCAWACASQRTGTISPNPATGKPERMCTLCGGDPQCVKKCPFSALSYVEVRNNRKFYGQGPEKIAAQLARNWYGTADFGGLK